Protein AF-B8BSN1-F1 (afdb_monomer)

Solvent-accessible surface area (backbone atoms only — not comparable to full-atom values): 17700 Å² total; per-residue (Å²): 115,72,66,60,55,53,53,48,54,52,47,53,50,45,51,50,43,51,48,53,35,49,51,50,50,53,52,50,52,51,50,52,55,49,48,64,75,40,42,68,58,39,64,72,64,33,74,64,47,48,52,51,51,49,53,53,50,50,53,57,47,51,54,40,49,52,38,50,52,52,44,51,51,52,53,50,51,53,50,51,52,52,50,49,44,48,64,63,48,48,50,50,51,50,53,52,52,50,53,50,40,46,73,73,64,79,49,56,83,86,49,47,66,58,52,52,52,53,52,52,52,50,52,50,50,54,51,51,51,56,49,51,54,52,53,49,52,56,50,51,56,52,51,51,53,51,51,51,52,50,50,54,50,51,60,62,58,49,67,72,63,67,62,42,46,67,44,82,51,81,94,85,78,73,53,63,30,43,40,39,46,54,49,27,40,34,44,88,91,29,73,47,78,40,67,72,46,76,43,64,86,76,61,72,47,81,47,67,58,93,71,58,45,64,73,56,51,52,54,54,57,67,49,39,79,63,71,81,59,58,62,92,67,59,92,61,54,48,73,63,55,77,90,77,79,90,81,74,79,96,69,86,78,73,65,98,72,75,76,71,82,77,93,78,86,76,90,77,86,76,81,89,79,80,90,87,80,95,70,90,79,77,77,75,51,72,48,76,48,77,69,85,81,126

pLDDT: mean 71.42, std 19.94, range [27.3, 94.62]

Nearest PDB structures (foldseek):
  9dbq-assembly1_B  TM=4.180E-01  e=1.601E-04  Homo sapiens
  3ja6-assembly1_I  TM=4.198E-01  e=1.634E+00  Escherichia coli
  3g67-assembly1_B  TM=2.959E-01  e=2.499E+00  Thermotoga maritima

Structure (mmCIF, N/CA/C/O backbone):
data_AF-B8BSN1-F1
#
_entry.id   AF-B8BSN1-F1
#
loop_
_atom_site.group_PDB
_atom_site.id
_atom_site.type_symbol
_atom_site.label_atom_id
_atom_site.label_alt_id
_atom_site.label_comp_id
_atom_site.label_asym_id
_atom_site.label_entity_id
_atom_site.label_seq_id
_atom_site.pdbx_PDB_ins_code
_atom_site.Cartn_x
_atom_site.Cartn_y
_atom_site.Cartn_z
_atom_site.occupancy
_atom_site.B_iso_or_equiv
_atom_site.auth_seq_id
_atom_site.auth_comp_id
_atom_site.auth_asym_id
_atom_site.auth_atom_id
_atom_site.pdbx_PDB_model_num
ATOM 1 N N . MET A 1 1 ? -29.635 -0.216 16.975 1.00 48.50 1 MET A N 1
ATOM 2 C CA . MET A 1 1 ? -29.171 -0.093 15.570 1.00 48.50 1 MET A CA 1
ATOM 3 C C . MET A 1 1 ? -28.221 1.085 15.317 1.00 48.50 1 MET A C 1
ATOM 5 O O . MET A 1 1 ? -27.224 0.872 14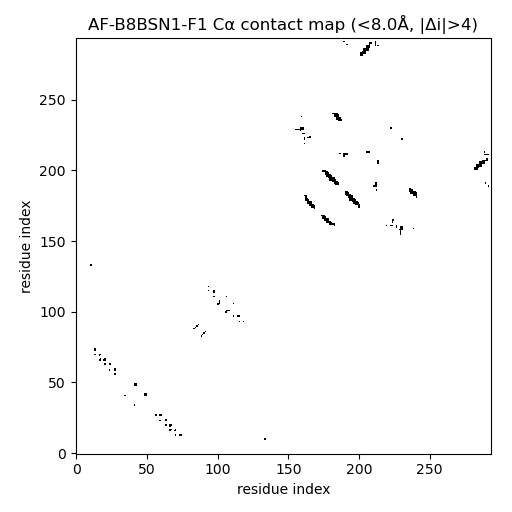.643 1.00 48.50 1 MET A O 1
ATOM 9 N N . LEU A 1 2 ? -28.450 2.293 15.859 1.00 52.81 2 LEU A N 1
ATOM 10 C CA . LEU A 1 2 ? -27.619 3.483 15.568 1.00 52.81 2 LEU A CA 1
ATOM 11 C C . LEU A 1 2 ? -26.126 3.328 15.935 1.00 52.81 2 LEU A C 1
ATOM 13 O O . LEU A 1 2 ? -25.242 3.674 15.160 1.00 52.81 2 LEU A O 1
ATOM 17 N N . LYS A 1 3 ? -25.846 2.736 17.100 1.00 56.91 3 LYS A N 1
ATOM 18 C CA . LYS A 1 3 ? -24.485 2.526 17.612 1.00 56.91 3 LYS A CA 1
ATOM 19 C C . LYS A 1 3 ? -23.642 1.585 16.748 1.00 56.91 3 LYS A C 1
ATOM 21 O O . LYS A 1 3 ? -22.467 1.852 16.541 1.00 56.91 3 LYS A O 1
ATOM 26 N N . GLY A 1 4 ? -24.254 0.530 16.205 1.00 58.78 4 GLY A N 1
ATOM 27 C CA . GLY A 1 4 ? -23.582 -0.391 15.284 1.00 58.78 4 GLY A CA 1
ATOM 28 C C . GLY A 1 4 ? -23.145 0.308 13.998 1.00 58.78 4 GLY A C 1
ATOM 29 O O . GLY A 1 4 ? -22.024 0.105 13.556 1.00 58.78 4 GLY A O 1
ATOM 30 N N . ARG A 1 5 ? -23.974 1.216 13.460 1.00 66.38 5 ARG A N 1
ATOM 31 C CA . ARG A 1 5 ? -23.619 2.030 12.284 1.00 66.38 5 ARG A CA 1
ATOM 32 C C . ARG A 1 5 ? -22.473 3.004 12.554 1.00 66.38 5 ARG A C 1
ATOM 34 O O . ARG A 1 5 ? -21.600 3.142 11.710 1.00 66.38 5 ARG A O 1
ATOM 41 N N . ILE A 1 6 ? -22.463 3.654 13.719 1.00 68.69 6 ILE A N 1
ATOM 42 C CA . ILE A 1 6 ? -21.388 4.588 14.092 1.00 68.69 6 ILE A CA 1
ATOM 43 C C . ILE A 1 6 ? -20.070 3.831 14.290 1.00 68.69 6 ILE A C 1
ATOM 45 O O . ILE A 1 6 ? -19.043 4.244 13.767 1.00 68.69 6 ILE A O 1
ATOM 49 N N . VAL A 1 7 ? -20.095 2.700 15.001 1.00 66.94 7 VAL A N 1
ATOM 50 C CA . VAL A 1 7 ? -18.892 1.882 15.218 1.00 66.94 7 VAL A CA 1
ATOM 51 C C . VAL A 1 7 ? -18.384 1.284 13.906 1.00 66.94 7 VAL A C 1
ATOM 53 O O . VAL A 1 7 ? -17.178 1.317 13.679 1.00 66.94 7 VAL A O 1
ATOM 56 N N . ALA A 1 8 ? -19.271 0.801 13.032 1.00 68.81 8 ALA A N 1
ATOM 57 C CA . ALA A 1 8 ? -18.896 0.322 11.702 1.00 68.81 8 ALA A CA 1
ATOM 58 C C . ALA A 1 8 ? -18.248 1.442 10.877 1.00 68.81 8 ALA A C 1
ATOM 60 O O . ALA A 1 8 ? -17.105 1.302 10.473 1.00 68.81 8 ALA A O 1
ATOM 61 N N . SER A 1 9 ? -18.891 2.610 10.775 1.00 75.44 9 SER A N 1
ATOM 62 C CA . SER A 1 9 ? -18.356 3.754 10.023 1.00 75.44 9 SER A CA 1
ATOM 63 C C . SER A 1 9 ? -16.997 4.244 10.539 1.00 75.44 9 SER A C 1
ATOM 65 O O . SER A 1 9 ? -16.130 4.601 9.743 1.00 75.44 9 SER A O 1
ATOM 67 N N . VAL A 1 10 ? -16.782 4.248 11.859 1.00 74.75 10 VAL A N 1
ATOM 68 C CA . VAL A 1 10 ? -15.476 4.588 12.447 1.00 74.75 10 VAL A CA 1
ATOM 69 C C . VAL A 1 10 ? -14.442 3.496 12.164 1.00 74.75 10 VAL A C 1
ATOM 71 O O . VAL A 1 10 ? -13.276 3.811 11.955 1.00 74.75 10 VAL A O 1
ATOM 74 N N . THR A 1 11 ? -14.848 2.225 12.149 1.00 73.56 11 THR A N 1
ATOM 75 C CA . THR A 1 11 ? -13.954 1.107 11.810 1.00 73.56 11 THR A CA 1
ATOM 76 C C . THR A 1 11 ? -13.527 1.195 10.349 1.00 73.56 11 THR A C 1
ATOM 78 O O . THR A 1 11 ? -12.329 1.202 10.093 1.00 73.56 11 THR A O 1
ATOM 81 N N . ASP A 1 12 ? -14.470 1.416 9.431 1.00 78.12 12 ASP A N 1
ATOM 82 C CA . ASP A 1 12 ? -14.200 1.591 8.001 1.00 78.12 12 ASP A CA 1
ATOM 83 C C . ASP A 1 12 ? -13.238 2.762 7.756 1.00 78.12 12 ASP A C 1
ATOM 85 O O . ASP A 1 12 ? -12.262 2.634 7.022 1.00 78.12 12 ASP A O 1
ATOM 89 N N . LYS A 1 13 ? -13.454 3.898 8.437 1.00 82.06 13 LYS A N 1
ATOM 90 C CA . LYS A 1 13 ? -12.562 5.066 8.355 1.00 82.06 13 LYS A CA 1
ATOM 91 C C . LYS A 1 13 ? -11.157 4.786 8.887 1.00 82.06 13 LYS A C 1
ATOM 93 O O . LYS A 1 13 ? -10.182 5.271 8.320 1.00 82.06 13 LYS A O 1
ATOM 98 N N . VAL A 1 14 ? -11.034 4.029 9.978 1.00 80.62 14 VAL A N 1
ATOM 99 C CA . VAL A 1 14 ? -9.723 3.632 10.518 1.00 80.62 14 VAL A CA 1
ATOM 100 C C . VAL A 1 14 ? -9.016 2.671 9.565 1.00 80.62 14 VAL A C 1
ATOM 102 O O . VAL A 1 14 ? -7.807 2.791 9.382 1.00 80.62 14 VAL A O 1
ATOM 105 N N . GLU A 1 15 ? -9.746 1.745 8.947 1.00 80.19 15 GLU A N 1
ATOM 106 C CA . GLU A 1 15 ? -9.201 0.819 7.954 1.00 80.19 15 GLU A CA 1
ATOM 107 C C . GLU A 1 15 ? -8.747 1.537 6.680 1.00 80.19 15 GLU A C 1
ATOM 109 O O . GLU A 1 15 ? -7.657 1.247 6.188 1.00 80.19 15 GLU A O 1
ATOM 114 N N . GLU A 1 16 ? -9.525 2.506 6.192 1.00 84.75 16 GLU A N 1
ATOM 115 C CA . GLU A 1 16 ? -9.179 3.367 5.055 1.00 84.75 16 GLU A CA 1
ATOM 116 C C . GLU A 1 16 ? -7.865 4.118 5.322 1.00 84.75 16 GLU A C 1
ATOM 118 O O . GLU A 1 16 ? -6.892 3.942 4.593 1.00 84.75 16 GLU A O 1
ATOM 123 N N . ILE A 1 17 ? -7.774 4.839 6.446 1.00 86.62 17 ILE A N 1
ATOM 124 C CA . ILE A 1 17 ? -6.557 5.581 6.822 1.00 86.62 17 ILE A CA 1
ATOM 125 C C . ILE A 1 17 ? -5.366 4.634 7.015 1.00 86.62 17 ILE A C 1
ATOM 127 O O . ILE A 1 17 ? -4.233 4.955 6.653 1.00 86.62 17 ILE A O 1
ATOM 131 N N . GLN A 1 18 ? -5.590 3.450 7.591 1.00 82.56 18 GLN A N 1
ATOM 132 C CA . GLN A 1 18 ? -4.526 2.471 7.788 1.00 82.56 18 GLN A CA 1
ATOM 133 C C . GLN A 1 18 ? -4.035 1.887 6.456 1.00 82.56 18 GLN A C 1
ATOM 135 O O . GLN A 1 18 ? -2.839 1.617 6.321 1.00 82.56 18 GLN A O 1
ATOM 140 N N . LYS A 1 19 ? -4.930 1.701 5.481 1.00 84.62 19 LYS A N 1
ATOM 141 C CA . LYS A 1 19 ? -4.577 1.279 4.126 1.00 84.62 19 LYS A CA 1
ATOM 142 C C . LYS A 1 19 ? -3.744 2.355 3.432 1.00 84.62 19 LYS A C 1
ATOM 144 O O . LYS A 1 19 ? -2.648 2.042 2.977 1.00 84.62 19 LYS A O 1
ATOM 149 N N . ASP A 1 20 ? -4.187 3.606 3.463 1.00 87.75 20 ASP A N 1
ATOM 150 C CA . ASP A 1 20 ? -3.461 4.724 2.851 1.00 87.75 20 ASP A CA 1
ATOM 151 C C . ASP A 1 20 ? -2.073 4.905 3.486 1.00 87.75 20 ASP A C 1
ATOM 153 O O . ASP A 1 20 ? -1.067 5.075 2.795 1.00 87.75 20 ASP A O 1
ATOM 157 N N . ALA A 1 21 ? -1.972 4.755 4.811 1.00 87.75 21 ALA A N 1
ATOM 158 C CA . ALA A 1 21 ? -0.694 4.788 5.518 1.00 87.75 21 ALA A CA 1
ATOM 159 C C . ALA A 1 21 ? 0.254 3.644 5.101 1.00 87.75 21 ALA A C 1
ATOM 161 O O . ALA A 1 21 ? 1.472 3.848 5.039 1.00 87.75 21 ALA A O 1
ATOM 162 N N . GLN A 1 22 ? -0.274 2.443 4.829 1.00 86.62 22 GLN A N 1
ATOM 163 C CA . GLN A 1 22 ? 0.508 1.310 4.318 1.00 86.62 22 GLN A CA 1
ATOM 164 C C . GLN A 1 22 ? 0.957 1.534 2.873 1.00 86.62 22 GLN A C 1
ATOM 166 O O . GLN A 1 22 ? 2.116 1.255 2.552 1.00 86.62 22 GLN A O 1
ATOM 171 N N . ASP A 1 23 ? 0.083 2.075 2.028 1.00 88.56 23 ASP A N 1
ATOM 172 C CA . ASP A 1 23 ? 0.391 2.367 0.631 1.00 88.56 23 ASP A CA 1
ATOM 173 C C . ASP A 1 23 ? 1.488 3.441 0.546 1.00 88.56 23 ASP A C 1
ATOM 175 O O . ASP A 1 23 ? 2.517 3.207 -0.097 1.00 88.56 23 ASP A O 1
ATOM 179 N N . LEU A 1 24 ? 1.375 4.533 1.312 1.00 90.38 24 LEU A N 1
ATOM 180 C CA . LEU A 1 24 ? 2.422 5.557 1.448 1.00 90.38 24 LEU A CA 1
ATOM 181 C C . LEU A 1 24 ? 3.744 4.983 1.965 1.00 90.38 24 LEU A C 1
ATOM 183 O O . LEU A 1 24 ? 4.811 5.314 1.447 1.00 90.38 24 LEU A O 1
ATOM 187 N N . LYS A 1 25 ? 3.698 4.074 2.948 1.00 89.25 25 LYS A N 1
ATOM 188 C CA . LYS A 1 25 ? 4.900 3.388 3.441 1.00 89.25 25 LYS A CA 1
ATOM 189 C C . LYS A 1 25 ? 5.564 2.564 2.337 1.00 89.25 25 LYS A C 1
ATOM 191 O O . LYS A 1 25 ? 6.788 2.581 2.224 1.00 89.25 25 LYS A O 1
ATOM 196 N N . SER A 1 26 ? 4.778 1.866 1.518 1.00 91.19 26 SER A N 1
ATOM 197 C CA . SER A 1 26 ? 5.301 1.072 0.405 1.00 91.19 26 SER A CA 1
ATOM 198 C C . SER A 1 26 ? 5.942 1.952 -0.674 1.00 91.19 26 SER A C 1
ATOM 200 O O . SER A 1 26 ? 7.019 1.627 -1.176 1.00 91.19 26 SER A O 1
ATOM 202 N N . ILE A 1 27 ? 5.326 3.098 -0.987 1.00 90.38 27 ILE A N 1
ATOM 203 C CA . ILE A 1 27 ? 5.853 4.082 -1.938 1.00 90.38 27 ILE A CA 1
ATOM 204 C C . ILE A 1 27 ? 7.165 4.649 -1.407 1.00 90.38 27 ILE A C 1
ATOM 206 O O . ILE A 1 27 ? 8.162 4.651 -2.126 1.00 90.38 27 ILE A O 1
ATOM 210 N N . ARG A 1 28 ? 7.189 5.058 -0.136 1.00 90.81 28 ARG A N 1
ATOM 211 C CA . ARG A 1 28 ? 8.390 5.553 0.533 1.00 90.81 28 ARG A CA 1
ATOM 212 C C . ARG A 1 28 ? 9.527 4.536 0.465 1.00 90.81 28 ARG A C 1
ATOM 214 O O . ARG A 1 28 ? 10.602 4.883 -0.001 1.00 90.81 28 ARG A O 1
ATOM 221 N N . GLN A 1 29 ? 9.285 3.278 0.835 1.00 91.19 29 GLN A N 1
ATOM 222 C CA . GLN A 1 29 ? 10.304 2.222 0.771 1.00 91.19 29 GLN A CA 1
ATOM 223 C C . GLN A 1 29 ? 10.820 1.988 -0.655 1.00 91.19 29 GLN A C 1
ATOM 225 O O . GLN A 1 29 ? 12.017 1.782 -0.855 1.00 91.19 29 GLN A O 1
ATOM 230 N N . LYS A 1 30 ? 9.939 2.041 -1.663 1.00 93.31 30 LYS A N 1
ATOM 231 C CA . LYS A 1 30 ? 10.342 1.934 -3.072 1.00 93.31 30 LYS A CA 1
ATOM 232 C C . LYS A 1 30 ? 11.238 3.099 -3.482 1.00 93.31 30 LYS A C 1
ATOM 234 O O . LYS A 1 30 ? 12.284 2.851 -4.077 1.00 93.31 30 LYS A O 1
ATOM 239 N N . VAL A 1 31 ? 10.863 4.331 -3.136 1.00 90.88 31 VAL A N 1
ATOM 240 C CA . VAL A 1 31 ? 11.658 5.539 -3.413 1.00 90.88 31 VAL A CA 1
ATOM 241 C C . VAL A 1 31 ? 13.007 5.472 -2.700 1.00 90.88 31 VAL A C 1
ATOM 243 O O . VAL A 1 31 ? 14.031 5.617 -3.354 1.00 90.88 31 VAL A O 1
ATOM 246 N N . GLU A 1 32 ? 13.030 5.128 -1.412 1.00 90.00 32 GLU A N 1
ATOM 247 C CA . GLU A 1 32 ? 14.265 4.943 -0.643 1.00 90.00 32 GLU A CA 1
ATOM 248 C C . GLU A 1 32 ? 15.169 3.887 -1.295 1.00 90.00 32 GLU A C 1
ATOM 250 O O . GLU A 1 32 ? 16.356 4.122 -1.502 1.00 90.00 32 GLU A O 1
ATOM 255 N N . SER A 1 33 ? 14.613 2.742 -1.701 1.00 92.19 33 SER A N 1
ATOM 256 C CA . SER A 1 33 ? 15.386 1.693 -2.374 1.00 92.19 33 SER A CA 1
ATOM 257 C C . SER A 1 33 ? 15.925 2.124 -3.743 1.00 92.19 33 SER A C 1
ATOM 259 O O . SER A 1 33 ? 17.012 1.702 -4.136 1.00 92.19 33 SER A O 1
ATOM 261 N N . PHE A 1 34 ? 15.176 2.953 -4.475 1.00 91.06 34 PHE A N 1
ATOM 262 C CA . PHE A 1 34 ? 15.588 3.495 -5.765 1.00 91.06 34 PHE A CA 1
ATOM 263 C C . PHE A 1 34 ? 16.704 4.526 -5.587 1.00 91.06 34 PHE A C 1
ATOM 265 O O . PHE A 1 34 ? 17.714 4.454 -6.283 1.00 91.06 34 PHE A O 1
ATOM 272 N N . ASP A 1 35 ? 16.566 5.436 -4.629 1.00 90.06 35 ASP A N 1
ATOM 273 C CA . ASP A 1 35 ? 17.552 6.481 -4.361 1.00 90.06 35 ASP A CA 1
ATOM 274 C C . ASP A 1 35 ? 18.845 5.899 -3.776 1.00 90.06 35 ASP A C 1
ATOM 276 O O . ASP A 1 35 ? 19.930 6.326 -4.161 1.00 90.06 35 ASP A O 1
ATOM 280 N N . LEU A 1 36 ? 18.762 4.855 -2.941 1.00 90.56 36 LEU A N 1
ATOM 281 C CA . LEU A 1 36 ? 19.938 4.115 -2.466 1.00 90.56 36 LEU A CA 1
ATOM 282 C C . LEU A 1 36 ? 20.695 3.439 -3.616 1.00 90.56 36 LEU A C 1
ATOM 284 O O . LEU A 1 36 ? 21.923 3.493 -3.658 1.00 90.56 36 LEU A O 1
ATOM 288 N N . LYS A 1 37 ? 19.980 2.834 -4.573 1.00 93.31 37 LYS A N 1
ATOM 289 C CA . LYS A 1 37 ? 20.596 2.225 -5.767 1.00 93.31 37 LYS A CA 1
ATOM 290 C C . LYS A 1 37 ? 21.238 3.264 -6.686 1.00 93.31 37 LYS A C 1
ATOM 292 O O . LYS A 1 37 ? 22.235 2.965 -7.331 1.00 93.31 37 LYS A O 1
ATOM 297 N N . ASN A 1 38 ? 20.680 4.471 -6.737 1.00 91.19 38 ASN A N 1
ATOM 298 C CA . ASN A 1 38 ? 21.141 5.557 -7.601 1.00 91.19 38 ASN A CA 1
ATOM 299 C C . ASN A 1 38 ? 21.932 6.638 -6.843 1.00 91.19 38 ASN A C 1
ATOM 301 O O . ASN A 1 38 ? 22.110 7.742 -7.360 1.00 91.19 38 ASN A O 1
ATOM 305 N N . ALA A 1 39 ? 22.432 6.338 -5.640 1.00 88.75 39 ALA A N 1
ATOM 306 C CA . ALA A 1 39 ? 23.077 7.320 -4.768 1.00 88.75 39 ALA A CA 1
ATOM 307 C C . ALA A 1 39 ? 24.290 7.993 -5.433 1.00 88.75 39 ALA A C 1
ATOM 309 O O . ALA A 1 39 ? 24.470 9.206 -5.329 1.00 88.75 39 ALA A O 1
ATOM 310 N N . GLU A 1 40 ? 25.080 7.228 -6.188 1.00 90.19 40 GLU A N 1
ATOM 311 C CA . GLU A 1 40 ? 26.224 7.761 -6.929 1.00 90.19 40 GLU A CA 1
ATOM 312 C C . GLU A 1 40 ? 25.790 8.731 -8.042 1.00 90.19 40 GLU A C 1
ATOM 314 O O . GLU A 1 40 ? 26.384 9.797 -8.214 1.00 90.19 40 GLU A O 1
ATOM 319 N N . LEU A 1 41 ? 24.721 8.405 -8.777 1.00 90.31 41 LEU A N 1
ATOM 320 C CA . LEU A 1 41 ? 24.173 9.281 -9.816 1.00 90.31 41 LEU A CA 1
ATOM 321 C C . LEU A 1 41 ? 23.624 10.574 -9.215 1.00 90.31 41 LEU A C 1
ATOM 323 O O . LEU A 1 41 ? 23.840 11.648 -9.776 1.00 90.31 41 LEU A O 1
ATOM 327 N N . LEU A 1 42 ? 22.965 10.489 -8.059 1.00 88.69 42 LEU A N 1
ATOM 328 C CA . LEU A 1 42 ? 22.474 11.655 -7.325 1.00 88.69 42 LEU A CA 1
ATOM 329 C C . LEU A 1 42 ? 23.627 12.547 -6.853 1.00 88.69 42 LEU A C 1
ATOM 331 O O . LEU A 1 42 ? 23.547 13.766 -6.993 1.00 88.69 42 LEU A O 1
ATOM 335 N N . GLN A 1 43 ? 24.722 11.952 -6.373 1.00 87.75 43 GLN A N 1
ATOM 336 C CA . GLN A 1 43 ? 25.916 12.691 -5.965 1.00 87.75 43 GLN A CA 1
ATOM 337 C C . GLN A 1 43 ? 26.587 13.396 -7.154 1.00 87.75 43 GLN A C 1
ATOM 339 O O . GLN A 1 43 ? 26.984 14.556 -7.043 1.00 87.75 43 GLN A O 1
ATOM 344 N N . ARG A 1 44 ? 26.665 12.726 -8.310 1.00 91.06 44 ARG A N 1
ATOM 345 C CA . ARG A 1 44 ? 27.236 13.280 -9.550 1.00 91.06 44 ARG A CA 1
ATOM 346 C C . ARG A 1 44 ? 26.355 14.353 -10.197 1.00 91.06 44 ARG A C 1
ATOM 348 O O . ARG A 1 44 ? 26.881 15.288 -10.789 1.00 91.06 44 ARG A O 1
ATOM 355 N N . SER A 1 45 ? 25.033 14.249 -10.058 1.00 88.19 45 SER A N 1
ATOM 356 C CA . SER A 1 45 ? 24.057 15.208 -10.610 1.00 88.19 45 SER A CA 1
ATOM 357 C C . SER A 1 45 ? 24.039 16.557 -9.871 1.00 88.19 45 SER A C 1
ATOM 359 O O . SER A 1 45 ? 23.363 17.495 -10.295 1.00 88.19 45 SER A O 1
ATOM 361 N N . GLY A 1 46 ? 24.798 16.676 -8.778 1.00 90.38 46 GLY A N 1
ATOM 362 C CA . GLY A 1 46 ? 25.033 17.925 -8.063 1.00 90.38 46 GLY A CA 1
ATOM 363 C C . GLY A 1 46 ? 23.976 18.269 -7.011 1.00 90.38 46 GLY A C 1
ATOM 364 O O . GLY A 1 46 ? 23.010 17.545 -6.768 1.00 90.38 46 GLY A O 1
ATOM 365 N N . ALA A 1 47 ? 24.161 19.428 -6.372 1.00 86.81 47 ALA A N 1
ATOM 366 C CA . ALA A 1 47 ? 23.384 19.847 -5.201 1.00 86.81 47 ALA A CA 1
ATOM 367 C C . ALA A 1 47 ? 21.882 20.084 -5.469 1.00 86.81 47 ALA A C 1
ATOM 369 O O . ALA A 1 47 ? 21.086 20.131 -4.533 1.00 86.81 47 ALA A O 1
ATOM 370 N N . GLY A 1 48 ? 21.475 20.262 -6.730 1.00 88.81 48 GLY A N 1
ATOM 371 C CA . GLY A 1 48 ? 20.062 20.400 -7.099 1.00 88.81 48 GLY A CA 1
ATOM 372 C C . GLY A 1 48 ? 19.292 19.084 -6.968 1.00 88.81 48 GLY A C 1
ATOM 373 O O . GLY A 1 48 ? 18.198 19.064 -6.406 1.00 88.81 48 GLY A O 1
ATOM 374 N N . ALA A 1 49 ? 19.889 17.975 -7.418 1.00 88.81 49 ALA A N 1
ATOM 375 C CA . ALA A 1 49 ? 19.281 16.647 -7.357 1.00 88.81 49 ALA A CA 1
ATOM 376 C C . ALA A 1 49 ? 19.158 16.137 -5.911 1.00 88.81 49 ALA A C 1
ATOM 378 O O . ALA A 1 49 ? 18.140 15.551 -5.536 1.00 88.81 49 ALA A O 1
ATOM 379 N N . THR A 1 50 ? 20.156 16.420 -5.070 1.00 88.00 50 THR A N 1
ATOM 380 C CA . THR A 1 50 ? 20.119 16.064 -3.643 1.00 88.00 50 THR A CA 1
ATOM 381 C C . THR A 1 50 ? 19.075 16.875 -2.872 1.00 88.00 50 THR A C 1
ATOM 383 O O . THR A 1 50 ? 18.329 16.314 -2.078 1.00 88.00 50 THR A O 1
ATOM 386 N N . LYS A 1 51 ? 18.926 18.177 -3.154 1.00 91.81 51 LYS A N 1
ATOM 387 C CA . LYS A 1 51 ? 17.848 18.992 -2.562 1.00 91.81 51 LYS A CA 1
ATOM 388 C C . LYS A 1 51 ? 16.457 18.545 -3.011 1.00 91.81 51 LYS A C 1
ATOM 390 O O . LYS A 1 51 ? 15.525 18.556 -2.211 1.00 91.81 51 LYS A O 1
ATOM 395 N N . TYR A 1 52 ? 16.305 18.157 -4.278 1.00 91.44 52 TYR A N 1
ATOM 396 C CA . TYR A 1 52 ? 15.035 17.649 -4.797 1.00 91.44 52 TYR A CA 1
ATOM 397 C C . TYR A 1 52 ? 14.626 16.336 -4.115 1.00 91.44 52 TYR A C 1
ATOM 399 O O . TYR A 1 52 ? 13.495 16.213 -3.646 1.00 91.44 52 TYR A O 1
ATOM 407 N N . THR A 1 53 ? 15.552 15.379 -4.011 1.00 90.75 53 THR A N 1
ATOM 408 C CA . THR A 1 53 ? 15.308 14.101 -3.320 1.00 90.75 53 THR A CA 1
ATOM 409 C C . THR A 1 53 ? 15.020 14.312 -1.838 1.00 90.75 53 THR A C 1
ATOM 411 O O . THR A 1 53 ? 14.036 13.773 -1.340 1.00 90.75 53 THR A O 1
ATOM 414 N N . GLN A 1 54 ? 15.775 15.183 -1.161 1.00 91.19 54 GLN A N 1
ATOM 415 C CA . GLN A 1 54 ? 15.508 15.554 0.228 1.00 91.19 54 GLN A CA 1
ATOM 416 C C . GLN A 1 54 ? 14.087 16.108 0.411 1.00 91.19 54 GLN A C 1
ATOM 418 O O . GLN A 1 54 ? 13.342 15.606 1.249 1.00 91.19 54 GLN A O 1
ATOM 423 N N . ARG A 1 55 ? 13.674 17.091 -0.401 1.00 93.62 55 ARG A N 1
ATOM 424 C CA . ARG A 1 55 ? 12.327 17.676 -0.310 1.00 93.62 55 ARG A CA 1
ATOM 425 C C . ARG A 1 55 ? 11.236 16.627 -0.531 1.00 93.62 55 ARG A C 1
ATOM 427 O O . ARG A 1 55 ? 10.240 16.615 0.185 1.00 93.62 55 ARG A O 1
ATOM 434 N N . ARG A 1 56 ? 11.435 15.729 -1.498 1.00 92.88 56 ARG A N 1
ATOM 435 C CA . ARG A 1 56 ? 10.505 14.627 -1.771 1.00 92.88 56 ARG A CA 1
ATOM 436 C C . ARG A 1 56 ? 10.396 13.661 -0.586 1.00 92.88 56 ARG A C 1
ATOM 438 O O . ARG A 1 56 ? 9.304 13.190 -0.281 1.00 92.88 56 ARG A O 1
ATOM 445 N N . TRP A 1 57 ? 11.508 13.356 0.081 1.00 91.94 57 TRP A N 1
ATOM 446 C CA . TRP A 1 57 ? 11.517 12.500 1.271 1.00 91.94 57 TRP A CA 1
ATOM 447 C C . TRP A 1 57 ? 10.838 13.170 2.464 1.00 91.94 57 TRP A C 1
ATOM 449 O O . TRP A 1 57 ? 10.107 12.506 3.200 1.00 91.94 57 TRP A O 1
ATOM 459 N N . GLU A 1 58 ? 11.063 14.470 2.649 1.00 94.50 58 GLU A N 1
ATOM 460 C CA . GLU A 1 58 ? 10.403 15.269 3.682 1.00 94.50 58 GLU A CA 1
ATOM 461 C C . GLU A 1 58 ? 8.885 15.266 3.484 1.00 94.50 58 GLU A C 1
ATOM 463 O O . GLU A 1 58 ? 8.156 14.932 4.415 1.00 94.50 58 GLU A O 1
ATOM 468 N N . GLU A 1 59 ? 8.409 15.533 2.266 1.00 94.12 59 GLU A N 1
ATOM 469 C CA . GLU A 1 59 ? 6.982 15.525 1.922 1.00 94.12 59 GLU A CA 1
ATOM 470 C C . GLU A 1 59 ? 6.328 14.163 2.205 1.00 94.12 59 GLU A C 1
ATOM 472 O O . GLU A 1 59 ? 5.365 14.089 2.971 1.00 94.12 59 GLU A O 1
ATOM 477 N N . LEU A 1 60 ? 6.918 13.071 1.701 1.00 92.19 60 LEU A N 1
ATOM 478 C CA . LEU A 1 60 ? 6.429 11.708 1.955 1.00 92.19 60 LEU A CA 1
ATOM 479 C C . LEU A 1 60 ? 6.445 11.342 3.446 1.00 92.19 60 LEU A C 1
ATOM 481 O O . LEU A 1 60 ? 5.588 10.598 3.927 1.00 92.19 60 LEU A O 1
ATOM 485 N N . THR A 1 61 ? 7.432 11.835 4.194 1.00 92.12 61 THR A N 1
ATOM 486 C CA . THR A 1 61 ? 7.545 11.562 5.630 1.00 92.12 61 THR A CA 1
ATOM 487 C C . THR A 1 61 ? 6.489 12.319 6.424 1.00 92.12 61 THR A C 1
ATOM 489 O O . THR A 1 61 ? 5.880 11.724 7.312 1.00 92.12 61 THR A O 1
ATOM 492 N N . ILE A 1 62 ? 6.245 13.591 6.099 1.00 94.62 62 ILE A N 1
ATOM 493 C CA . ILE A 1 62 ? 5.211 14.413 6.737 1.00 94.62 62 ILE A CA 1
ATOM 494 C C . ILE A 1 62 ? 3.833 13.800 6.491 1.00 94.62 62 ILE A C 1
ATOM 496 O O . ILE A 1 62 ? 3.065 13.627 7.437 1.00 94.62 62 ILE A O 1
ATOM 500 N N . GLU A 1 63 ? 3.538 13.411 5.250 1.00 92.50 63 GLU A N 1
ATOM 501 C CA . GLU A 1 63 ? 2.260 12.796 4.894 1.00 92.50 63 GLU A CA 1
ATOM 502 C C . GLU A 1 63 ? 2.045 11.471 5.641 1.00 92.50 63 GLU A C 1
ATOM 504 O O . GLU A 1 63 ? 1.005 11.254 6.268 1.00 92.50 63 GLU A O 1
ATOM 509 N N . HIS A 1 64 ? 3.069 10.613 5.677 1.00 90.00 64 HIS A N 1
ATOM 510 C CA . HIS A 1 64 ? 3.006 9.361 6.425 1.00 90.00 64 HIS A CA 1
ATOM 511 C C . HIS A 1 64 ? 2.807 9.592 7.931 1.00 90.00 64 HIS A C 1
ATOM 513 O O . HIS A 1 64 ? 1.976 8.930 8.555 1.00 90.00 64 HIS A O 1
ATOM 519 N N . GLN A 1 65 ? 3.537 10.537 8.530 1.00 91.62 65 GLN A N 1
ATOM 520 C CA . GLN A 1 65 ? 3.400 10.870 9.950 1.00 91.62 65 GLN A CA 1
ATOM 521 C C . GLN A 1 65 ? 2.011 11.422 10.276 1.00 91.62 65 GLN A C 1
ATOM 523 O O . GLN A 1 65 ? 1.434 11.028 11.290 1.00 91.62 65 GLN A O 1
ATOM 528 N N . ALA A 1 66 ? 1.453 12.279 9.418 1.00 91.69 66 ALA A N 1
ATOM 529 C CA . ALA A 1 66 ? 0.109 12.819 9.586 1.00 91.69 66 ALA A CA 1
ATOM 530 C C . ALA A 1 66 ? -0.949 11.703 9.580 1.00 91.69 66 ALA A C 1
ATOM 532 O O . ALA A 1 66 ? -1.788 11.650 10.481 1.00 91.69 66 ALA A O 1
ATOM 533 N N . MET A 1 67 ? -0.862 10.762 8.633 1.00 89.31 67 MET A N 1
ATOM 534 C CA . MET A 1 67 ? -1.777 9.616 8.558 1.00 89.31 67 MET A CA 1
ATOM 535 C C . MET A 1 67 ? -1.647 8.682 9.769 1.00 89.31 67 MET A C 1
ATOM 537 O O . MET A 1 67 ? -2.650 8.252 10.344 1.00 89.31 67 MET A O 1
ATOM 541 N N . VAL A 1 68 ? -0.418 8.397 10.213 1.00 88.06 68 VAL A N 1
ATOM 542 C CA . VAL A 1 68 ? -0.173 7.566 11.404 1.00 88.06 68 VAL A CA 1
ATOM 543 C C . VAL A 1 68 ? -0.712 8.240 12.666 1.00 88.06 68 VAL A C 1
ATOM 545 O O . VAL A 1 68 ? -1.386 7.582 13.462 1.00 88.06 68 VAL A O 1
ATOM 548 N N . ALA A 1 69 ? -0.477 9.543 12.831 1.00 91.38 69 ALA A N 1
ATOM 549 C CA . ALA A 1 69 ? -0.993 10.313 13.957 1.00 91.38 69 ALA A CA 1
ATOM 550 C C . ALA A 1 69 ? -2.530 10.343 13.962 1.00 91.38 69 ALA A C 1
ATOM 552 O O . ALA A 1 69 ? -3.140 10.102 15.003 1.00 91.38 69 ALA A O 1
ATOM 553 N N . ALA A 1 70 ? -3.167 10.559 12.807 1.00 89.62 70 ALA A N 1
ATOM 554 C CA . ALA A 1 70 ? -4.623 10.531 12.678 1.00 89.62 70 ALA A CA 1
ATOM 555 C C . ALA A 1 70 ? -5.209 9.154 13.041 1.00 89.62 70 ALA A C 1
ATOM 557 O O . ALA A 1 70 ? -6.156 9.069 13.826 1.00 89.62 70 ALA A O 1
ATOM 558 N N . SER A 1 71 ? -4.611 8.066 12.540 1.00 85.62 71 SER A N 1
ATOM 559 C CA . SER A 1 71 ? -5.010 6.697 12.896 1.00 85.62 71 SER A CA 1
ATOM 560 C C . SER A 1 71 ? -4.853 6.429 14.399 1.00 85.62 71 SER A C 1
ATOM 562 O O . SER A 1 71 ? -5.743 5.845 15.019 1.00 85.62 71 SER A O 1
ATOM 564 N N . ASP A 1 72 ? -3.736 6.835 15.009 1.00 88.38 72 ASP A N 1
ATOM 565 C CA . ASP A 1 72 ? -3.499 6.642 16.446 1.00 88.38 72 ASP A CA 1
ATOM 566 C C . ASP A 1 72 ? -4.500 7.443 17.299 1.00 88.38 72 ASP A C 1
ATOM 568 O O . ASP A 1 72 ? -5.086 6.907 18.241 1.00 88.38 72 ASP A O 1
ATOM 572 N N . LEU A 1 73 ? -4.804 8.689 16.919 1.00 90.00 73 LEU A N 1
ATOM 573 C CA . LEU A 1 73 ? -5.835 9.500 17.575 1.00 90.00 73 LEU A CA 1
ATOM 574 C C . LEU A 1 73 ? -7.226 8.853 17.484 1.00 90.00 73 LEU A C 1
ATOM 576 O O . LEU A 1 73 ? -7.947 8.793 18.485 1.00 90.00 73 LEU A O 1
ATOM 580 N N . LEU A 1 74 ? -7.603 8.309 16.325 1.00 85.81 74 LEU A N 1
ATOM 581 C CA . LEU A 1 74 ? -8.872 7.590 16.160 1.00 85.81 74 LEU A CA 1
ATOM 582 C C . LEU A 1 74 ? -8.924 6.301 16.993 1.00 85.81 74 LEU A C 1
ATOM 584 O O . LEU A 1 74 ? -9.939 6.001 17.623 1.00 85.81 74 LEU A O 1
ATOM 588 N N . LYS A 1 75 ? -7.820 5.552 17.069 1.00 83.56 75 LYS A N 1
ATOM 589 C CA . LYS A 1 75 ? -7.730 4.350 17.913 1.00 83.56 75 LYS A CA 1
ATOM 590 C C . LYS A 1 75 ? -7.843 4.695 19.397 1.00 83.56 75 LYS A C 1
ATOM 592 O O . LYS A 1 75 ? -8.586 4.030 20.122 1.00 83.56 75 LYS A O 1
ATOM 597 N N . ARG A 1 76 ? -7.175 5.761 19.846 1.00 87.81 76 ARG A N 1
ATOM 598 C CA . ARG A 1 76 ? -7.244 6.244 21.234 1.00 87.81 76 ARG A CA 1
ATOM 599 C C . ARG A 1 76 ? -8.630 6.746 21.603 1.00 87.81 76 ARG A C 1
ATOM 601 O O . ARG A 1 76 ? -9.137 6.374 22.656 1.00 87.81 76 ARG A O 1
ATOM 608 N N . THR A 1 77 ? -9.268 7.537 20.744 1.00 86.25 77 THR A N 1
ATOM 609 C CA . THR A 1 77 ? -10.638 8.022 20.984 1.00 86.25 77 THR A CA 1
ATOM 610 C C . THR A 1 77 ? -11.633 6.866 21.037 1.00 86.25 77 THR A C 1
ATOM 612 O O . THR A 1 77 ? -12.423 6.795 21.977 1.00 86.25 77 THR A O 1
ATOM 615 N N . ARG A 1 78 ? -11.546 5.889 20.122 1.00 82.38 78 ARG A N 1
ATOM 616 C CA . ARG A 1 78 ? -12.330 4.643 20.197 1.00 82.38 78 ARG A CA 1
ATOM 617 C C . ARG A 1 78 ? -12.103 3.907 21.521 1.00 82.38 78 ARG A C 1
ATOM 619 O O . ARG A 1 78 ? -13.073 3.500 22.158 1.00 82.38 78 ARG A O 1
ATOM 626 N N . GLY A 1 79 ? -10.847 3.750 21.942 1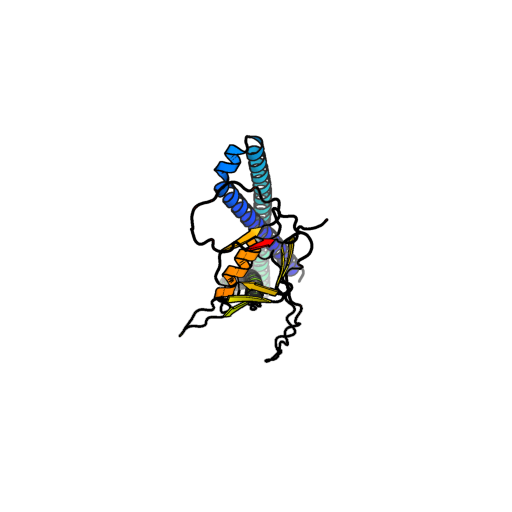.00 83.00 79 GLY A N 1
ATOM 627 C CA . GLY A 1 79 ? -10.495 3.124 23.219 1.00 83.00 79 GLY A CA 1
ATOM 628 C C . GLY A 1 79 ? -11.085 3.865 24.420 1.00 83.00 79 GLY A C 1
ATOM 629 O O . GLY A 1 79 ? -11.676 3.241 25.299 1.00 83.00 79 GLY A O 1
ATOM 630 N N . PHE A 1 80 ? -11.014 5.197 24.414 1.00 86.25 80 PHE A N 1
ATOM 631 C CA . PHE A 1 80 ? -11.610 6.050 25.439 1.00 86.25 80 PHE A CA 1
ATOM 632 C C . PHE A 1 80 ? -13.135 5.893 25.508 1.00 86.25 80 PHE A C 1
ATOM 634 O O . PHE A 1 80 ? -13.676 5.705 26.595 1.00 86.25 80 PHE A O 1
ATOM 641 N N . PHE A 1 81 ? -13.836 5.885 24.369 1.00 83.19 81 PHE A N 1
ATOM 642 C CA . PHE A 1 81 ? -15.286 5.661 24.344 1.00 83.19 81 PHE A CA 1
ATOM 643 C C . PHE A 1 81 ? -15.676 4.269 24.846 1.00 83.19 81 PHE A C 1
ATOM 645 O O . PHE A 1 81 ? -16.649 4.145 25.589 1.00 83.19 81 PHE A O 1
ATOM 652 N N . MET A 1 82 ? -14.921 3.224 24.488 1.00 79.75 82 MET A N 1
ATOM 653 C CA . MET A 1 82 ? -15.160 1.882 25.033 1.00 79.75 82 MET A CA 1
ATOM 654 C C . MET A 1 82 ? -14.937 1.834 26.544 1.00 79.75 82 MET A C 1
ATOM 656 O O . MET A 1 82 ? -15.744 1.249 27.265 1.00 79.75 82 MET A O 1
ATOM 660 N N . TRP A 1 83 ? -13.869 2.469 27.029 1.00 83.69 83 TRP A N 1
ATOM 661 C CA . TRP A 1 83 ? -13.574 2.559 28.455 1.00 83.69 83 TRP A CA 1
ATOM 662 C C . TRP A 1 83 ? -14.674 3.312 29.215 1.00 83.69 83 TRP A C 1
ATOM 664 O O . TRP A 1 83 ? -15.137 2.837 30.253 1.00 83.69 83 TRP A O 1
ATOM 674 N N . LEU A 1 84 ? -15.146 4.438 28.674 1.00 85.56 84 LEU A N 1
ATOM 675 C CA . LEU A 1 84 ? -16.210 5.243 29.272 1.00 85.56 84 LEU A CA 1
ATOM 676 C C . LEU A 1 84 ? -17.527 4.463 29.306 1.00 85.56 84 LEU A C 1
ATOM 678 O O . LEU A 1 84 ? -18.201 4.414 30.332 1.00 85.56 84 LEU A O 1
ATOM 682 N N . GLN A 1 85 ? -17.862 3.780 28.212 1.00 82.75 85 GLN A N 1
ATOM 683 C CA . GLN A 1 85 ? -19.034 2.917 28.147 1.00 82.75 85 GLN A CA 1
ATOM 684 C C . GLN A 1 85 ? -18.971 1.777 29.175 1.00 82.75 85 GLN A C 1
ATOM 686 O O . GLN A 1 85 ? -19.981 1.488 29.815 1.00 82.75 85 GLN A O 1
ATOM 691 N N . ARG A 1 86 ? -17.814 1.126 29.342 1.00 80.81 86 ARG A N 1
ATOM 692 C CA . ARG A 1 86 ? -17.652 0.045 30.323 1.00 80.81 86 ARG A CA 1
ATOM 693 C C . ARG A 1 86 ? -17.872 0.551 31.743 1.00 80.81 86 ARG A C 1
ATOM 695 O O . ARG A 1 86 ? -18.733 0.023 32.434 1.00 80.81 86 ARG A O 1
ATOM 702 N N . ASN A 1 87 ? -17.135 1.582 32.147 1.00 81.94 87 ASN A N 1
ATOM 703 C CA . ASN A 1 87 ? -17.118 2.018 33.542 1.00 81.94 87 ASN A CA 1
ATOM 704 C C . ASN A 1 87 ? -18.368 2.796 33.956 1.00 81.94 87 ASN A C 1
ATOM 706 O O . ASN A 1 87 ? -18.841 2.616 35.068 1.00 81.94 87 ASN A O 1
ATOM 710 N N . PHE A 1 88 ? -18.914 3.651 33.089 1.00 82.81 88 PHE A N 1
ATOM 711 C CA . PHE A 1 88 ? -20.010 4.540 33.489 1.00 82.81 88 PHE A CA 1
ATOM 712 C C . PHE A 1 88 ? -21.386 4.057 33.053 1.00 82.81 88 PHE A C 1
ATOM 714 O O . PHE A 1 88 ? -22.367 4.356 33.723 1.00 82.81 88 PHE A O 1
ATOM 721 N N . VAL A 1 89 ? -21.486 3.336 31.934 1.00 81.62 89 VAL A N 1
ATOM 722 C CA . VAL A 1 89 ? -22.789 2.886 31.429 1.00 81.62 89 VAL A CA 1
ATOM 723 C C . VAL A 1 89 ? -23.081 1.477 31.915 1.00 81.62 89 VAL A C 1
ATOM 725 O O . VAL A 1 89 ? -24.109 1.263 32.543 1.00 81.62 89 VAL A O 1
ATOM 728 N N . PHE A 1 90 ? -22.193 0.513 31.661 1.00 81.19 90 PHE A N 1
ATOM 729 C CA . PHE A 1 90 ? -22.488 -0.878 32.006 1.00 81.19 90 PHE A CA 1
ATOM 730 C C . PHE A 1 90 ? -22.473 -1.138 33.509 1.00 81.19 90 PHE A C 1
ATOM 732 O O . PHE A 1 90 ? -23.458 -1.674 33.996 1.00 81.19 90 PHE A O 1
ATOM 739 N N . VAL A 1 91 ? -21.436 -0.721 34.243 1.00 81.31 91 VAL A N 1
ATOM 740 C CA . VAL A 1 91 ? -21.373 -0.950 35.703 1.00 81.31 91 VAL A CA 1
ATOM 741 C C . VAL A 1 91 ? -22.596 -0.354 36.407 1.00 81.31 91 VAL A C 1
ATOM 743 O O . VAL A 1 91 ? -23.307 -1.058 37.113 1.00 81.31 91 VAL A O 1
ATOM 746 N N . VAL A 1 92 ? -22.929 0.907 36.115 1.00 85.56 92 VAL A N 1
ATOM 747 C CA . VAL A 1 92 ? -24.085 1.579 36.731 1.00 85.56 92 VAL A CA 1
ATOM 748 C C . VAL A 1 92 ? -25.412 0.922 36.333 1.00 85.56 92 VAL A C 1
ATOM 750 O O . VAL A 1 92 ? -26.294 0.759 37.172 1.00 85.56 92 VAL A O 1
ATOM 753 N N . LEU A 1 93 ? -25.581 0.515 35.068 1.00 85.38 93 LEU A N 1
ATOM 754 C CA . LEU A 1 93 ? -26.794 -0.191 34.639 1.00 85.38 93 LEU A CA 1
ATOM 755 C C . LEU A 1 93 ? -26.931 -1.566 35.297 1.00 85.38 93 LEU A C 1
ATOM 757 O O . LEU A 1 93 ? -28.054 -1.966 35.598 1.00 85.38 93 LEU A O 1
ATOM 761 N N . ILE A 1 94 ? -25.820 -2.273 35.516 1.00 85.19 94 ILE A N 1
ATOM 762 C CA . ILE A 1 94 ? -25.796 -3.554 36.227 1.00 85.19 94 ILE A CA 1
ATOM 763 C C . ILE A 1 94 ? -26.253 -3.340 37.670 1.00 85.19 94 ILE A C 1
ATOM 765 O O . ILE A 1 94 ? -27.169 -4.028 38.117 1.00 85.19 94 ILE A O 1
ATOM 769 N N . ASP A 1 95 ? -25.712 -2.331 38.354 1.00 85.31 95 ASP A N 1
ATOM 770 C CA . ASP A 1 95 ? -26.098 -1.999 39.727 1.00 85.31 95 ASP A CA 1
ATOM 771 C C . ASP A 1 95 ? -27.581 -1.608 39.830 1.00 85.31 95 ASP A C 1
ATOM 773 O O . ASP A 1 95 ? -28.297 -2.094 40.706 1.00 85.31 95 ASP A O 1
ATOM 777 N N . CYS A 1 96 ? -28.093 -0.792 38.901 1.00 87.81 96 CYS A N 1
ATOM 778 C CA . CYS A 1 96 ? -29.516 -0.446 38.858 1.00 87.81 96 CYS A CA 1
ATOM 779 C C . CYS A 1 96 ? -30.415 -1.656 38.555 1.00 87.81 96 CYS A C 1
ATOM 781 O O . CYS A 1 96 ? -31.496 -1.777 39.137 1.00 87.81 96 CYS A O 1
ATOM 783 N N . ALA A 1 97 ? -29.998 -2.548 37.652 1.00 85.62 97 ALA A N 1
ATOM 784 C CA . ALA A 1 97 ? -30.748 -3.757 37.323 1.00 85.62 97 ALA A CA 1
ATOM 785 C C . ALA A 1 97 ? -30.804 -4.721 38.517 1.00 85.62 97 ALA A C 1
ATOM 787 O O . ALA A 1 97 ? -31.879 -5.222 38.847 1.00 85.62 97 ALA A O 1
ATOM 788 N N . LEU A 1 98 ? -29.677 -4.919 39.206 1.00 86.62 98 LEU A N 1
ATOM 789 C CA . LEU A 1 98 ? -29.594 -5.720 40.427 1.00 86.62 98 LEU A CA 1
ATOM 790 C C . LEU A 1 98 ? -30.443 -5.120 41.550 1.00 86.62 98 LEU A C 1
ATOM 792 O O . LEU A 1 98 ? -31.203 -5.844 42.189 1.00 86.62 98 LEU A O 1
ATOM 796 N N . ALA A 1 99 ? -30.387 -3.799 41.749 1.00 88.00 99 ALA A N 1
ATOM 797 C CA . ALA A 1 99 ? -31.213 -3.113 42.739 1.00 88.00 99 ALA A CA 1
ATOM 798 C C . ALA A 1 99 ? -32.714 -3.305 42.468 1.00 88.00 99 ALA A C 1
ATOM 800 O O . ALA A 1 99 ? -33.483 -3.537 43.401 1.00 88.00 99 ALA A O 1
ATOM 801 N N . LYS A 1 100 ? -33.135 -3.267 41.196 1.00 88.69 100 LYS A N 1
ATOM 802 C CA . LYS A 1 100 ? -34.529 -3.527 40.813 1.00 88.69 100 LYS A CA 1
ATOM 803 C C . LYS A 1 100 ? -34.942 -4.978 41.086 1.00 88.69 100 LYS A C 1
ATOM 805 O O . LYS A 1 100 ? -36.005 -5.202 41.657 1.00 88.69 100 LYS A O 1
ATOM 810 N N . LEU A 1 101 ? -34.103 -5.947 40.719 1.00 86.44 101 LEU A N 1
ATOM 811 C CA . LEU A 1 101 ? -34.373 -7.373 40.946 1.00 86.44 101 LEU A CA 1
ATOM 812 C C . LEU A 1 101 ? -34.454 -7.716 42.442 1.00 86.44 101 LEU A C 1
ATOM 814 O O . LEU A 1 101 ? -35.283 -8.535 42.850 1.00 86.44 101 LEU A O 1
ATOM 818 N N . LEU A 1 102 ? -33.638 -7.045 43.258 1.00 87.94 102 LEU A N 1
ATOM 819 C CA . LEU A 1 102 ? -33.652 -7.165 44.713 1.00 87.94 102 LEU A CA 1
ATOM 820 C C . LEU A 1 102 ? -34.906 -6.519 45.327 1.00 87.94 102 LEU A C 1
ATOM 822 O O . LEU A 1 102 ? -35.489 -7.080 46.250 1.00 87.94 102 LEU A O 1
ATOM 826 N N . ALA A 1 103 ? -35.370 -5.388 44.783 1.00 89.75 103 ALA A N 1
ATOM 827 C CA . ALA A 1 103 ? -36.603 -4.725 45.219 1.00 89.75 103 ALA A CA 1
ATOM 828 C C . ALA A 1 103 ? -37.877 -5.531 44.897 1.00 89.75 103 ALA A C 1
ATOM 830 O O . ALA A 1 103 ? -38.821 -5.517 45.683 1.00 89.75 103 ALA A O 1
ATOM 831 N N . GLU A 1 104 ? -37.904 -6.257 43.776 1.00 90.75 104 GLU A N 1
ATOM 832 C CA . GLU A 1 104 ? -38.999 -7.176 43.419 1.00 90.75 104 GLU A CA 1
ATOM 833 C C . GLU A 1 104 ? -38.966 -8.494 44.223 1.00 90.75 104 GLU A C 1
ATOM 835 O O . GLU A 1 104 ? -39.897 -9.291 44.133 1.00 90.75 104 GLU A O 1
ATOM 840 N N . GLY A 1 105 ? -37.916 -8.738 45.021 1.00 84.81 105 GLY A N 1
ATOM 841 C CA . GLY A 1 105 ? -37.759 -9.960 45.819 1.00 84.81 105 GLY A CA 1
ATOM 842 C C . GLY A 1 105 ? -37.455 -11.211 44.990 1.00 84.81 105 GLY A C 1
ATOM 843 O O . GLY A 1 105 ? -37.540 -12.326 45.497 1.00 84.81 105 GLY A O 1
ATOM 844 N N . SER A 1 106 ? -37.106 -11.030 43.715 1.00 84.38 106 SER A N 1
ATOM 845 C CA . SER A 1 106 ? -36.804 -12.118 42.779 1.00 84.38 106 SER A CA 1
ATOM 846 C C . SER A 1 106 ? -35.440 -12.775 43.020 1.00 84.38 106 SER A C 1
ATOM 848 O O . SER A 1 106 ? -35.212 -13.880 42.537 1.00 84.38 106 SER A O 1
ATOM 850 N N . ILE A 1 107 ? -34.549 -12.109 43.765 1.00 86.94 107 ILE A N 1
ATOM 851 C CA . ILE A 1 107 ? -33.179 -12.556 44.046 1.00 86.94 107 ILE A CA 1
ATOM 852 C C . ILE A 1 107 ? -32.863 -12.336 45.528 1.00 86.94 107 ILE A C 1
ATOM 854 O O . ILE A 1 107 ? -33.196 -11.294 46.099 1.00 86.94 107 ILE A O 1
ATOM 858 N N . VAL A 1 108 ? -32.188 -13.304 46.151 1.00 86.25 108 VAL A N 1
ATOM 859 C CA . VAL A 1 108 ? -31.712 -13.205 47.541 1.00 86.25 108 VAL A CA 1
ATOM 860 C C . VAL A 1 108 ? -30.336 -12.527 47.581 1.00 86.25 108 VAL A C 1
ATO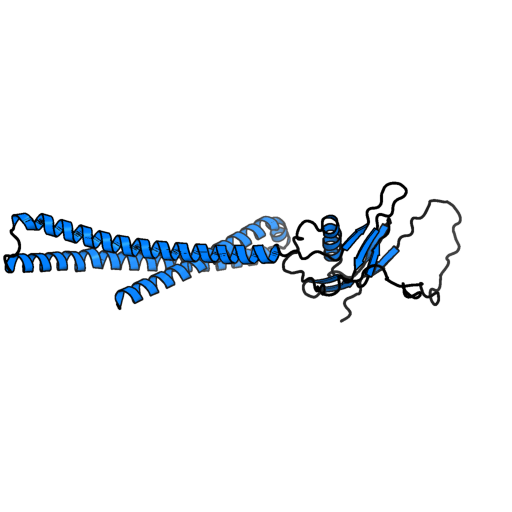M 862 O O . VAL A 1 108 ? -29.527 -12.689 46.673 1.00 86.25 108 VAL A O 1
ATOM 865 N N . ILE A 1 109 ? -30.009 -11.815 48.667 1.00 82.19 109 ILE A N 1
ATOM 866 C CA . ILE A 1 109 ? -28.701 -11.143 48.857 1.00 82.19 109 ILE A CA 1
ATOM 867 C C . ILE A 1 109 ? -27.511 -12.099 48.627 1.00 82.19 109 ILE A C 1
ATOM 869 O O . ILE A 1 109 ? -26.474 -11.684 48.116 1.00 82.19 109 ILE A O 1
ATOM 873 N N . ALA A 1 110 ? -27.668 -13.388 48.951 1.00 83.69 110 ALA A N 1
ATOM 874 C CA . ALA A 1 110 ? -26.645 -14.414 48.740 1.00 83.69 110 ALA A CA 1
ATOM 875 C C . ALA A 1 110 ? -26.341 -14.695 47.254 1.00 83.69 110 ALA A C 1
ATOM 877 O O . ALA A 1 110 ? -25.235 -15.112 46.920 1.00 83.69 110 ALA A O 1
ATOM 878 N N . GLU A 1 111 ? -27.298 -14.453 46.359 1.00 86.00 111 GLU A N 1
ATOM 879 C CA . GLU A 1 111 ? -27.179 -14.723 44.922 1.00 86.00 111 GLU A CA 1
ATOM 880 C C . GLU A 1 111 ? -26.676 -13.506 44.136 1.00 86.00 111 GLU A C 1
ATOM 882 O O . GLU A 1 111 ? -26.269 -13.646 42.982 1.00 86.00 111 GLU A O 1
ATOM 887 N N . LEU A 1 112 ? -26.638 -12.322 44.763 1.00 85.56 112 LEU A N 1
ATOM 888 C CA . LEU A 1 112 ? -26.212 -11.063 44.144 1.00 85.56 112 LEU A CA 1
ATOM 889 C C . LEU A 1 112 ? -24.860 -11.212 43.434 1.00 85.56 112 LEU A C 1
ATOM 891 O O . LEU A 1 112 ? -24.730 -10.850 42.270 1.00 85.56 112 LEU A O 1
ATOM 895 N N . PHE A 1 113 ? -23.879 -11.818 44.108 1.00 84.44 113 PHE A N 1
ATOM 896 C CA . PHE A 1 113 ? -22.531 -11.984 43.563 1.00 84.44 113 PHE A CA 1
ATOM 897 C C . PHE A 1 113 ? -22.507 -12.875 42.312 1.00 84.44 113 PHE A C 1
ATOM 899 O O . PHE A 1 113 ? -21.772 -12.600 41.365 1.00 84.44 113 PHE A O 1
ATOM 906 N N . VAL A 1 114 ? -23.337 -13.924 42.285 1.00 87.94 114 VAL A N 1
ATOM 907 C CA . VAL A 1 114 ? -23.439 -14.842 41.141 1.00 87.94 114 VAL A CA 1
ATOM 908 C C . VAL A 1 114 ? -24.046 -14.120 39.941 1.00 87.94 114 VAL A C 1
ATOM 910 O O . VAL A 1 114 ? -23.519 -14.227 38.835 1.00 87.94 114 VAL A O 1
ATOM 913 N N . PHE A 1 115 ? -25.106 -13.336 40.156 1.00 85.81 115 PHE A N 1
ATOM 914 C CA . PHE A 1 115 ? -25.744 -12.568 39.087 1.00 85.81 115 PHE A CA 1
ATOM 915 C C . PHE A 1 115 ? -24.862 -11.431 38.565 1.00 85.81 115 PHE A C 1
ATOM 917 O O . PHE A 1 115 ? -24.781 -11.261 37.350 1.00 85.81 115 PHE A O 1
ATOM 924 N N . THR A 1 116 ? -24.148 -10.701 39.429 1.00 86.12 116 THR A N 1
ATOM 925 C CA . THR A 1 116 ? -23.173 -9.688 38.989 1.00 86.12 116 THR A CA 1
ATOM 926 C C . THR A 1 116 ? -22.113 -10.318 38.091 1.00 86.12 116 THR A C 1
ATOM 928 O O . THR A 1 116 ? -21.911 -9.857 36.969 1.00 86.12 116 THR A O 1
ATOM 931 N N . ARG A 1 117 ? -21.506 -11.429 38.532 1.00 86.06 117 ARG A N 1
ATOM 932 C CA . ARG A 1 117 ? -20.478 -12.141 37.763 1.00 86.06 117 ARG A CA 1
ATOM 933 C C . ARG A 1 117 ? -21.018 -12.650 36.423 1.00 86.06 117 ARG A C 1
ATOM 935 O O . ARG A 1 117 ? -20.368 -12.482 35.397 1.00 86.06 117 ARG A O 1
ATOM 942 N N . ALA A 1 118 ? -22.218 -13.232 36.419 1.00 87.56 118 ALA A N 1
ATOM 943 C CA . ALA A 1 118 ? -22.847 -13.740 35.203 1.00 87.56 118 ALA A CA 1
ATOM 944 C C . ALA A 1 118 ? -23.133 -12.622 34.188 1.00 87.56 118 ALA A C 1
ATOM 946 O O . ALA A 1 118 ? -22.895 -12.798 32.994 1.00 87.56 118 ALA A O 1
ATOM 947 N N . ILE A 1 119 ? -23.618 -11.463 34.644 1.00 84.88 119 ILE A N 1
ATOM 948 C CA . ILE A 1 119 ? -23.890 -10.328 33.757 1.00 84.88 119 ILE A CA 1
ATOM 949 C C . ILE A 1 119 ? -22.582 -9.733 33.221 1.00 84.88 119 ILE A C 1
ATOM 951 O O . ILE A 1 119 ? -22.498 -9.449 32.027 1.00 84.88 119 ILE A O 1
ATOM 955 N N . GLU A 1 120 ? -21.555 -9.588 34.062 1.00 84.00 120 GLU A N 1
ATOM 956 C CA . GLU A 1 120 ? -20.222 -9.149 33.632 1.00 84.00 120 GLU A CA 1
ATOM 957 C C . GLU A 1 120 ? -19.645 -10.060 32.545 1.00 84.00 120 GLU A C 1
ATOM 959 O O . GLU A 1 120 ? -19.236 -9.570 31.492 1.00 84.00 120 GLU A O 1
ATOM 964 N N . ASP A 1 121 ? -19.675 -11.378 32.756 1.00 87.00 121 ASP A N 1
ATOM 965 C CA . ASP A 1 121 ? -19.130 -12.347 31.805 1.00 87.00 121 ASP A CA 1
ATOM 966 C C . ASP A 1 121 ? -19.920 -12.342 30.478 1.00 87.00 121 ASP A C 1
ATOM 968 O O . ASP A 1 121 ? -19.329 -12.453 29.402 1.00 87.00 121 ASP A O 1
ATOM 972 N N . VAL A 1 122 ? -21.246 -12.140 30.509 1.00 85.50 122 VAL A N 1
ATOM 973 C CA . VAL A 1 122 ? -22.067 -11.981 29.292 1.00 85.50 122 VAL A CA 1
ATOM 974 C C . VAL A 1 122 ? -21.725 -10.689 28.546 1.00 85.50 122 VAL A C 1
ATOM 976 O O . VAL A 1 122 ? -21.629 -10.697 27.315 1.00 85.50 122 VAL A O 1
ATOM 979 N N . VAL A 1 123 ? -21.531 -9.576 29.258 1.00 82.00 123 VAL A N 1
ATOM 980 C CA . VAL A 1 123 ? -21.121 -8.304 28.645 1.00 82.00 123 VAL A CA 1
ATOM 981 C C . VAL A 1 123 ? -19.739 -8.444 28.010 1.00 82.00 123 VAL A C 1
ATOM 983 O O . VAL A 1 123 ? -19.563 -8.041 26.857 1.00 82.00 123 VAL A O 1
ATOM 986 N N . ASP A 1 124 ? -18.785 -9.063 28.703 1.00 82.38 124 ASP A N 1
ATOM 987 C CA . ASP A 1 124 ? -17.446 -9.309 28.170 1.00 82.38 124 ASP A CA 1
ATOM 988 C C . ASP A 1 124 ? -17.494 -10.246 26.949 1.00 82.38 124 ASP A C 1
ATOM 990 O O . ASP A 1 124 ? -16.861 -9.951 25.933 1.00 82.38 124 ASP A O 1
ATOM 994 N N . LEU A 1 125 ? -18.323 -11.298 26.962 1.00 84.31 125 LEU A N 1
ATOM 995 C CA . LEU A 1 125 ? -18.541 -12.171 25.802 1.00 84.31 125 LEU A CA 1
ATOM 996 C C . LEU A 1 125 ? -19.094 -11.398 24.590 1.00 84.31 125 LEU A C 1
ATOM 998 O O . LEU A 1 125 ? -18.615 -11.574 23.467 1.00 84.31 125 LEU A O 1
ATOM 1002 N N . LEU A 1 126 ? -20.081 -10.519 24.796 1.00 79.06 126 LEU A N 1
ATOM 1003 C CA . LEU A 1 126 ? -20.655 -9.691 23.728 1.00 79.06 126 LEU A CA 1
ATOM 1004 C C . LEU A 1 126 ? -19.631 -8.703 23.155 1.00 79.06 126 LEU A C 1
ATOM 1006 O O . LEU A 1 126 ? -19.579 -8.496 21.939 1.00 79.06 126 LEU A O 1
ATOM 1010 N N . LEU A 1 127 ? -18.794 -8.112 24.009 1.00 76.31 127 LEU A N 1
ATOM 1011 C CA . LEU A 1 127 ? -17.727 -7.213 23.576 1.00 76.31 127 LEU A CA 1
ATOM 1012 C C . LEU A 1 127 ? -16.642 -7.964 22.796 1.00 76.31 127 LEU A C 1
ATOM 1014 O O . LEU A 1 127 ? -16.246 -7.496 21.725 1.00 76.31 127 LEU A O 1
ATOM 1018 N N . ILE A 1 128 ? -16.213 -9.140 23.269 1.00 79.62 128 ILE A N 1
ATOM 1019 C CA . ILE A 1 128 ? -15.260 -10.011 22.563 1.00 79.62 128 ILE A CA 1
ATOM 1020 C C . ILE A 1 128 ? -15.813 -10.411 21.198 1.00 79.62 128 ILE A C 1
ATOM 1022 O O . ILE A 1 128 ? -15.100 -10.300 20.204 1.00 79.62 128 ILE A O 1
ATOM 1026 N N . ARG A 1 129 ? -17.090 -10.799 21.121 1.00 81.31 129 ARG A N 1
ATOM 1027 C CA . ARG A 1 129 ? -17.741 -11.130 19.850 1.00 81.31 129 ARG A CA 1
ATOM 1028 C C . ARG A 1 129 ? -17.721 -9.957 18.870 1.00 81.31 129 ARG A C 1
ATOM 1030 O O . ARG A 1 129 ? -17.405 -10.138 17.702 1.00 81.31 129 ARG A O 1
ATOM 1037 N N . SER A 1 130 ? -17.994 -8.739 19.337 1.00 75.56 130 SER A N 1
ATOM 1038 C CA . SER A 1 130 ? -17.921 -7.553 18.468 1.00 75.56 130 SER A CA 1
ATOM 1039 C C . SER A 1 130 ? -16.500 -7.279 17.951 1.00 75.56 130 SER A C 1
ATOM 1041 O O . SER A 1 130 ? -16.308 -6.806 16.827 1.00 75.56 130 SER A O 1
ATOM 1043 N N . ARG A 1 131 ? -15.484 -7.595 18.766 1.00 72.19 131 ARG A N 1
ATOM 1044 C CA . ARG A 1 131 ? -14.077 -7.461 18.391 1.00 72.19 131 ARG A CA 1
ATOM 1045 C C . ARG A 1 131 ? -13.683 -8.518 17.364 1.00 72.19 131 ARG A C 1
ATOM 1047 O O . ARG A 1 131 ? -13.058 -8.160 16.371 1.00 72.19 131 ARG A O 1
ATOM 1054 N N . SER A 1 132 ? -14.077 -9.774 17.568 1.00 76.81 132 SER A N 1
ATOM 1055 C CA . SER A 1 132 ? -13.784 -10.850 16.619 1.00 76.81 132 SER A CA 1
ATOM 1056 C C . SER A 1 132 ? -14.491 -10.643 15.278 1.00 76.81 132 SER A C 1
ATOM 1058 O O . SER A 1 132 ? -13.896 -10.914 14.242 1.00 76.81 132 SER A O 1
ATOM 1060 N N . GLU A 1 133 ? -15.705 -10.083 15.267 1.00 75.94 133 GLU A N 1
ATOM 1061 C CA . GLU A 1 133 ? -16.395 -9.678 14.033 1.00 75.94 133 GLU A CA 1
ATOM 1062 C C . GLU A 1 133 ? -15.617 -8.587 13.271 1.00 75.94 133 GLU A C 1
ATOM 1064 O O . GLU A 1 133 ? -15.510 -8.649 12.047 1.00 75.94 133 GLU A O 1
ATOM 1069 N N . SER A 1 134 ? -15.006 -7.632 13.985 1.00 67.06 134 SER A N 1
ATOM 1070 C CA . SER A 1 134 ? -14.151 -6.602 13.369 1.00 67.06 134 SER A CA 1
ATOM 1071 C C . SER A 1 134 ? -12.860 -7.205 12.795 1.00 67.06 134 SER A C 1
ATOM 1073 O O . SER A 1 134 ? -12.468 -6.898 11.675 1.00 67.06 134 SER A O 1
ATOM 1075 N N . GLU A 1 135 ? -12.200 -8.101 13.535 1.00 75.38 135 GLU A N 1
ATOM 1076 C CA . GLU A 1 135 ? -10.991 -8.792 13.062 1.00 75.38 135 GLU A CA 1
ATOM 1077 C C . GLU A 1 135 ? -11.300 -9.679 11.843 1.00 75.38 135 GLU A C 1
ATOM 1079 O O . GLU A 1 135 ? -10.547 -9.686 10.868 1.00 75.38 135 GLU A O 1
ATOM 1084 N N . LEU A 1 136 ? -12.456 -10.345 11.827 1.00 79.00 136 LEU A N 1
ATOM 1085 C CA . LEU A 1 136 ? -12.918 -11.122 10.681 1.00 79.00 136 LEU A CA 1
ATOM 1086 C C . LEU A 1 136 ? -13.137 -10.241 9.440 1.00 79.00 136 LEU A C 1
ATOM 1088 O O . LEU A 1 136 ? -12.720 -10.627 8.349 1.00 79.00 136 LEU A O 1
ATOM 1092 N N . ALA A 1 137 ? -13.722 -9.049 9.598 1.00 70.88 137 ALA A N 1
ATOM 1093 C CA . ALA A 1 137 ? -13.866 -8.093 8.500 1.00 70.88 137 ALA A CA 1
ATOM 1094 C C . ALA A 1 137 ? -12.500 -7.698 7.909 1.00 70.88 137 ALA A C 1
ATOM 1096 O O . ALA A 1 137 ? -12.318 -7.737 6.690 1.00 70.88 137 ALA A O 1
ATOM 1097 N N . THR A 1 138 ? -11.497 -7.441 8.757 1.00 73.31 138 THR A N 1
ATOM 1098 C CA . THR A 1 138 ? -10.142 -7.131 8.270 1.00 73.31 138 THR A CA 1
ATOM 1099 C C . THR A 1 138 ? -9.492 -8.301 7.527 1.00 73.31 138 THR A C 1
ATOM 1101 O O . THR A 1 138 ? -8.799 -8.091 6.533 1.00 73.31 138 THR A O 1
ATOM 1104 N N . LEU A 1 139 ? -9.728 -9.546 7.952 1.00 80.62 139 LEU A N 1
ATOM 1105 C CA . LEU A 1 139 ? -9.201 -10.723 7.258 1.00 80.62 139 LEU A CA 1
ATOM 1106 C C . LEU A 1 139 ? -9.883 -10.929 5.902 1.00 80.62 139 LEU A C 1
ATOM 1108 O O . LEU A 1 139 ? -9.209 -11.258 4.926 1.00 80.62 139 LEU A O 1
ATOM 1112 N N . LEU A 1 140 ? -11.191 -10.679 5.807 1.00 78.25 140 LEU A N 1
ATOM 1113 C CA . LEU A 1 140 ? -11.920 -10.744 4.539 1.00 78.25 140 LEU A CA 1
ATOM 1114 C C . LEU A 1 140 ? -11.361 -9.753 3.510 1.00 78.25 140 LEU A C 1
ATOM 1116 O O . LEU A 1 140 ? -11.122 -10.141 2.367 1.00 78.25 140 LEU A O 1
ATOM 1120 N N . THR A 1 141 ? -11.049 -8.515 3.912 1.00 76.44 141 THR A N 1
ATOM 1121 C CA . THR A 1 141 ? -10.449 -7.536 2.984 1.00 76.44 141 THR A CA 1
ATOM 1122 C C . THR A 1 141 ? -9.052 -7.953 2.513 1.00 76.44 141 THR A C 1
ATOM 1124 O O . THR A 1 141 ? -8.693 -7.726 1.355 1.00 76.44 141 THR A O 1
ATOM 1127 N N . GLN A 1 142 ? -8.254 -8.605 3.366 1.00 80.81 142 GLN A N 1
ATOM 1128 C CA . GLN A 1 142 ? -6.958 -9.166 2.967 1.00 80.81 142 GLN A CA 1
ATOM 1129 C C . GLN A 1 142 ? -7.115 -10.326 1.976 1.00 80.81 142 GLN A C 1
ATOM 1131 O O . GLN A 1 142 ? -6.374 -10.397 0.993 1.00 80.81 142 GLN A O 1
ATOM 1136 N N . VAL A 1 143 ? -8.100 -11.199 2.193 1.00 90.44 143 VAL A N 1
ATOM 1137 C CA . VAL A 1 143 ? -8.437 -12.282 1.259 1.00 90.44 143 VAL A CA 1
ATOM 1138 C C . VAL A 1 143 ? -8.860 -11.722 -0.101 1.00 90.44 143 VAL A C 1
ATOM 1140 O O . VAL A 1 143 ? -8.441 -12.248 -1.131 1.00 90.44 143 VAL A O 1
ATOM 1143 N N . ASP A 1 144 ? -9.622 -10.631 -0.140 1.00 84.12 144 ASP A N 1
ATOM 1144 C CA . ASP A 1 144 ? -10.011 -10.010 -1.409 1.00 84.12 144 ASP A CA 1
ATOM 1145 C C . ASP A 1 144 ? -8.818 -9.384 -2.148 1.00 84.12 144 ASP A C 1
ATOM 1147 O O . ASP A 1 144 ? -8.708 -9.542 -3.366 1.00 84.12 144 ASP A O 1
ATOM 1151 N N . LYS A 1 145 ? -7.849 -8.783 -1.440 1.00 83.00 145 LYS A N 1
ATOM 1152 C CA . LYS A 1 145 ? -6.575 -8.343 -2.052 1.00 83.00 145 LYS A CA 1
ATOM 1153 C C . LYS A 1 145 ? -5.810 -9.514 -2.682 1.00 83.00 145 LYS A C 1
ATOM 1155 O O . LYS A 1 145 ? -5.295 -9.389 -3.793 1.00 83.00 145 LYS A O 1
ATOM 1160 N N . LEU A 1 146 ? -5.760 -10.658 -1.996 1.00 90.25 146 LEU A N 1
ATOM 1161 C CA . LEU A 1 146 ? -5.150 -11.886 -2.515 1.00 90.25 146 LEU A CA 1
ATOM 1162 C C . LEU A 1 146 ? -5.877 -12.398 -3.762 1.00 90.25 146 LEU A C 1
ATOM 1164 O O . LEU A 1 146 ? -5.217 -12.755 -4.733 1.00 90.25 146 LEU A O 1
ATOM 1168 N N . LYS A 1 147 ? -7.216 -12.373 -3.791 1.00 92.19 147 LYS A N 1
ATOM 1169 C CA . LYS A 1 147 ? -7.986 -12.738 -4.993 1.00 92.19 147 LYS A CA 1
ATOM 1170 C C . LYS A 1 147 ? -7.663 -11.834 -6.180 1.00 92.19 147 LYS A C 1
ATOM 1172 O O . LYS A 1 147 ? -7.513 -12.338 -7.289 1.00 92.19 147 LYS A O 1
ATOM 1177 N N . VAL A 1 148 ? -7.519 -10.525 -5.961 1.00 89.00 148 VAL A N 1
ATOM 1178 C CA . VAL A 1 148 ? -7.121 -9.587 -7.024 1.00 89.00 148 VAL A CA 1
ATOM 1179 C C . VAL A 1 148 ? -5.736 -9.948 -7.562 1.00 89.00 148 VAL A C 1
ATOM 1181 O O . VAL A 1 148 ? -5.579 -10.081 -8.773 1.00 89.00 148 VAL A O 1
ATOM 1184 N N . LEU A 1 149 ? -4.757 -10.199 -6.690 1.00 87.12 149 LEU A N 1
ATOM 1185 C CA . LEU A 1 149 ? -3.413 -10.627 -7.099 1.00 87.12 149 LEU A CA 1
ATOM 1186 C C . LEU A 1 149 ? -3.430 -11.947 -7.878 1.00 87.12 149 LEU A C 1
ATOM 1188 O O . LEU A 1 149 ? -2.789 -12.047 -8.920 1.00 87.12 149 LEU A O 1
ATOM 1192 N N . VAL A 1 150 ? -4.203 -12.935 -7.422 1.00 90.38 150 VAL A N 1
ATOM 1193 C CA . VAL A 1 150 ? -4.385 -14.207 -8.137 1.00 90.38 150 VAL A CA 1
ATOM 1194 C C . VAL A 1 150 ? -5.029 -13.975 -9.502 1.00 90.38 150 VAL A C 1
ATOM 1196 O O . VAL A 1 150 ? -4.601 -14.584 -10.477 1.00 90.38 150 VAL A O 1
ATOM 1199 N N . SER A 1 151 ? -6.003 -13.067 -9.608 1.00 87.06 151 SER A N 1
ATOM 1200 C CA . SER A 1 151 ? -6.637 -12.743 -10.890 1.00 87.06 151 SER A CA 1
ATOM 1201 C C . SER A 1 151 ? -5.654 -12.097 -11.874 1.00 87.06 151 SER A C 1
ATOM 1203 O O . SER A 1 151 ? -5.597 -12.500 -13.034 1.00 87.06 151 SER A O 1
ATOM 1205 N N . VAL A 1 152 ? -4.815 -11.165 -11.410 1.00 82.31 152 VAL A N 1
ATOM 1206 C CA . VAL A 1 152 ? -3.759 -10.540 -12.223 1.00 82.31 152 VAL A CA 1
ATOM 1207 C C . VAL A 1 152 ? -2.727 -11.583 -12.642 1.00 82.31 152 VAL A C 1
ATOM 1209 O O . VAL A 1 152 ? -2.356 -11.648 -13.811 1.00 82.31 152 VAL A O 1
ATOM 1212 N N . TRP A 1 153 ? -2.323 -12.458 -11.721 1.00 80.62 153 TRP A N 1
ATOM 1213 C CA . TRP A 1 153 ? -1.377 -13.524 -12.024 1.00 80.62 153 TRP A CA 1
ATOM 1214 C C . TRP A 1 153 ? -1.947 -14.539 -13.021 1.00 80.62 153 TRP A C 1
ATOM 1216 O O . TRP A 1 153 ? -1.241 -14.967 -13.929 1.00 80.62 153 TRP A O 1
ATOM 1226 N N . SER A 1 154 ? -3.232 -14.885 -12.911 1.00 77.19 154 SER A N 1
ATOM 1227 C CA . SER A 1 154 ? -3.890 -15.781 -13.867 1.00 77.19 154 SER A CA 1
ATOM 1228 C C . SER A 1 154 ? -3.949 -15.185 -15.275 1.00 77.19 154 SER A C 1
ATOM 1230 O O . SER A 1 154 ? -3.633 -15.896 -16.221 1.00 77.19 154 SER A O 1
ATOM 1232 N N . LYS A 1 155 ? -4.226 -13.878 -15.407 1.00 71.56 155 LYS A N 1
ATOM 1233 C CA . LYS A 1 155 ? -4.181 -13.155 -16.691 1.00 71.56 155 LYS A CA 1
ATOM 1234 C C . LYS A 1 155 ? -2.769 -13.084 -17.271 1.00 71.56 155 LYS A C 1
ATOM 1236 O O . LYS A 1 155 ? -2.593 -13.254 -18.464 1.00 71.56 155 LYS A O 1
ATOM 1241 N N . SER A 1 156 ? -1.757 -12.880 -16.429 1.00 63.50 156 SER A N 1
ATOM 1242 C CA . SER A 1 156 ? -0.346 -12.915 -16.847 1.00 63.50 156 SER A CA 1
ATOM 1243 C C . SER A 1 156 ? 0.106 -14.316 -17.288 1.00 63.50 156 SER A C 1
ATOM 1245 O O . SER A 1 156 ? 1.027 -14.444 -18.091 1.00 63.50 156 SER A O 1
ATOM 1247 N N . LYS A 1 157 ? -0.541 -15.370 -16.779 1.00 61.06 157 LYS A N 1
ATOM 1248 C CA . LYS A 1 157 ? -0.262 -16.763 -17.140 1.00 61.06 157 LYS A CA 1
ATOM 1249 C C . LYS A 1 157 ? -1.021 -17.226 -18.387 1.00 61.06 157 LYS A C 1
ATOM 1251 O O . LYS A 1 157 ? -0.703 -18.301 -18.897 1.00 61.06 157 LYS A O 1
ATOM 1256 N N . GLU A 1 158 ? -2.001 -16.461 -18.878 1.00 59.03 158 GLU A N 1
ATOM 1257 C CA . GLU A 1 158 ? -2.580 -16.736 -20.192 1.00 59.03 158 GLU A CA 1
ATOM 1258 C C . GLU A 1 158 ? -1.450 -16.649 -21.223 1.00 59.03 158 GLU A C 1
ATOM 1260 O O . GLU A 1 158 ? -0.700 -15.669 -21.245 1.00 59.03 158 GLU A O 1
ATOM 1265 N N . PRO A 1 159 ? -1.230 -17.717 -22.003 1.00 54.56 159 PRO A N 1
ATOM 1266 C CA . PRO A 1 159 ? -0.040 -17.820 -22.812 1.00 54.56 159 PRO A CA 1
ATOM 1267 C C . PRO A 1 159 ? -0.174 -16.848 -23.984 1.00 54.56 159 PRO A C 1
ATOM 1269 O O . PRO A 1 159 ? -0.775 -17.160 -25.009 1.00 54.56 159 PRO A O 1
ATOM 1272 N N . ASN A 1 160 ? 0.431 -15.670 -23.841 1.00 57.28 160 ASN A N 1
ATOM 1273 C CA . ASN A 1 160 ? 0.830 -14.827 -24.961 1.00 57.28 160 ASN A CA 1
ATOM 1274 C C . ASN A 1 160 ? 1.957 -15.555 -25.707 1.00 57.28 160 ASN A C 1
ATOM 1276 O O . ASN A 1 160 ? 3.127 -15.183 -25.618 1.00 57.28 160 ASN A O 1
ATOM 1280 N N . VAL A 1 161 ? 1.614 -16.667 -26.365 1.00 62.12 161 VAL A N 1
ATOM 1281 C CA . VAL A 1 161 ? 2.545 -17.422 -27.201 1.00 62.12 161 VAL A CA 1
ATOM 1282 C C . VAL A 1 161 ? 2.891 -16.523 -28.371 1.00 62.12 161 VAL A C 1
ATOM 1284 O O . VAL A 1 161 ? 2.006 -16.060 -29.097 1.00 62.12 161 VAL A O 1
ATOM 1287 N N . LEU A 1 162 ? 4.178 -16.248 -28.549 1.00 67.69 162 LEU A N 1
ATOM 1288 C CA . LEU A 1 162 ? 4.606 -15.505 -29.720 1.00 67.69 162 LEU A CA 1
ATOM 1289 C C . LEU A 1 162 ? 4.432 -16.393 -30.960 1.00 67.69 162 LEU A C 1
ATOM 1291 O O . LEU A 1 162 ? 4.752 -17.583 -30.907 1.00 67.69 162 LEU A O 1
ATOM 1295 N N . PRO A 1 163 ? 3.981 -15.836 -32.097 1.00 65.12 163 PRO A N 1
ATOM 1296 C CA . PRO A 1 163 ? 3.980 -16.508 -33.395 1.00 65.12 163 PRO A CA 1
ATOM 1297 C C . PRO A 1 163 ? 5.416 -16.620 -33.930 1.00 65.12 163 PRO A C 1
ATOM 1299 O O . PRO A 1 163 ? 5.777 -16.042 -34.955 1.00 65.12 163 PRO A O 1
ATOM 1302 N N . CYS A 1 164 ? 6.261 -17.322 -33.186 1.00 69.94 164 CYS A N 1
ATOM 1303 C CA . CYS A 1 164 ? 7.649 -17.549 -33.510 1.00 69.94 164 CYS A CA 1
ATOM 1304 C C . CYS A 1 164 ? 7.924 -19.049 -33.490 1.00 69.94 164 CY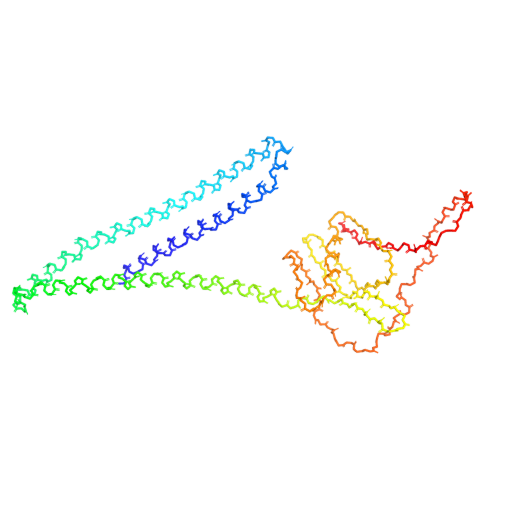S A C 1
ATOM 1306 O O . CYS A 1 164 ? 7.546 -19.750 -32.548 1.00 69.94 164 CYS A O 1
ATOM 1308 N N . ARG A 1 165 ? 8.538 -19.544 -34.563 1.00 69.44 165 ARG A N 1
ATOM 1309 C CA . ARG A 1 165 ? 8.968 -20.936 -34.685 1.00 69.44 165 ARG A CA 1
ATOM 1310 C C . ARG A 1 165 ? 10.464 -20.955 -34.936 1.00 69.44 165 ARG A C 1
ATOM 1312 O O . ARG A 1 165 ? 10.930 -20.412 -35.939 1.00 69.44 165 ARG A O 1
ATOM 1319 N N . ILE A 1 166 ? 11.189 -21.616 -34.044 1.00 70.44 166 ILE A N 1
ATOM 1320 C CA . ILE A 1 166 ? 12.539 -22.084 -34.329 1.00 70.44 166 ILE A CA 1
ATOM 1321 C C . ILE A 1 166 ? 12.359 -23.430 -35.019 1.00 70.44 166 ILE A C 1
ATOM 1323 O O . ILE A 1 166 ? 11.844 -24.374 -34.423 1.00 70.44 166 ILE A O 1
ATOM 1327 N N . ALA A 1 167 ? 12.671 -23.499 -36.310 1.00 64.06 167 ALA A N 1
ATOM 1328 C CA . ALA A 1 167 ? 12.717 -24.791 -36.976 1.00 64.06 167 ALA A CA 1
ATOM 1329 C C . ALA A 1 167 ? 14.051 -25.440 -36.598 1.00 64.06 167 ALA A C 1
ATOM 1331 O O . ALA A 1 167 ? 15.099 -24.990 -37.053 1.00 64.06 167 ALA A O 1
ATOM 1332 N N . GLU A 1 168 ? 14.006 -26.455 -35.740 1.00 57.31 168 GLU A N 1
ATOM 1333 C CA . GLU A 1 168 ? 15.138 -27.345 -35.500 1.00 57.31 168 GLU A CA 1
ATOM 1334 C C . GLU A 1 168 ? 15.082 -28.477 -36.529 1.00 57.31 168 GLU A C 1
ATOM 1336 O O . GLU A 1 168 ? 14.062 -29.154 -36.675 1.00 57.31 168 GLU A O 1
ATOM 1341 N N . GLN A 1 169 ? 16.165 -28.673 -37.275 1.00 50.56 169 GLN A N 1
ATOM 1342 C CA . GLN A 1 169 ? 16.318 -29.844 -38.130 1.00 50.56 169 GLN A CA 1
ATOM 1343 C C . GLN A 1 169 ? 17.754 -30.361 -38.003 1.00 50.56 169 GLN A C 1
ATOM 1345 O O . GLN A 1 169 ? 18.669 -29.804 -38.606 1.00 50.56 169 GLN A O 1
ATOM 1350 N N . ASP A 1 170 ? 17.925 -31.436 -37.236 1.00 52.91 170 ASP A N 1
ATOM 1351 C CA . ASP A 1 170 ? 19.079 -32.344 -37.283 1.00 52.91 170 ASP A CA 1
ATOM 1352 C C . ASP A 1 170 ? 18.510 -33.741 -37.604 1.00 52.91 170 ASP A C 1
ATOM 1354 O O . ASP A 1 170 ? 17.463 -34.106 -37.081 1.00 52.91 170 ASP A O 1
ATOM 1358 N N . GLU A 1 171 ? 19.001 -34.481 -38.606 1.00 50.28 171 GLU A N 1
ATOM 1359 C CA . GLU A 1 171 ? 20.197 -35.336 -38.489 1.00 50.28 171 GLU A CA 1
ATOM 1360 C C . GLU A 1 171 ? 21.165 -35.301 -39.706 1.00 50.28 171 GLU A C 1
ATOM 1362 O O . GLU A 1 171 ? 22.110 -36.087 -39.750 1.00 50.28 171 GLU A O 1
ATOM 1367 N N . ALA A 1 172 ? 20.997 -34.426 -40.712 1.00 52.56 172 ALA A N 1
ATOM 1368 C CA . ALA A 1 172 ? 21.886 -34.425 -41.896 1.00 52.56 172 ALA A CA 1
ATOM 1369 C C . ALA A 1 172 ? 22.022 -33.082 -42.655 1.00 52.56 172 ALA A C 1
ATOM 1371 O O . ALA A 1 172 ? 22.076 -33.079 -43.884 1.00 52.56 172 ALA A O 1
ATOM 1372 N N . GLY A 1 173 ? 22.118 -31.941 -41.957 1.00 51.66 173 GLY A N 1
ATOM 1373 C CA . GLY A 1 173 ? 22.526 -30.669 -42.584 1.00 51.66 173 GLY A CA 1
ATOM 1374 C C . GLY A 1 173 ? 21.631 -29.466 -42.286 1.00 51.66 173 GLY A C 1
ATOM 1375 O O . GLY A 1 173 ? 20.916 -29.001 -43.165 1.00 51.66 173 GLY A O 1
ATOM 1376 N N . LYS A 1 174 ? 21.729 -28.971 -41.045 1.00 53.28 174 LYS A N 1
ATOM 1377 C CA . LYS A 1 174 ? 21.452 -27.611 -40.539 1.00 53.28 174 LYS A CA 1
ATOM 1378 C C . LYS A 1 174 ? 20.517 -26.715 -41.361 1.00 53.28 174 LYS A C 1
ATOM 1380 O O . LYS A 1 174 ? 20.963 -26.037 -42.286 1.00 53.28 174 LYS A O 1
ATOM 1385 N N . VAL A 1 175 ? 19.308 -26.501 -40.842 1.00 53.94 175 VAL A N 1
ATOM 1386 C CA . VAL A 1 175 ? 18.605 -25.219 -41.019 1.00 53.94 175 VAL A CA 1
ATOM 1387 C C . VAL A 1 175 ? 18.042 -24.751 -39.677 1.00 53.94 175 VAL A C 1
ATOM 1389 O O . VAL A 1 175 ? 16.863 -24.932 -39.396 1.00 53.94 175 VAL A O 1
ATOM 1392 N N . ASN A 1 176 ? 18.882 -24.106 -38.861 1.00 65.69 176 ASN A N 1
ATOM 1393 C CA . ASN A 1 176 ? 18.421 -23.316 -37.716 1.00 65.69 176 ASN A CA 1
ATOM 1394 C C . ASN A 1 176 ? 17.859 -21.996 -38.250 1.00 65.69 176 ASN A C 1
ATOM 1396 O O . ASN A 1 176 ? 18.604 -21.032 -38.422 1.00 65.69 176 ASN A O 1
ATOM 1400 N N . ARG A 1 177 ? 16.561 -21.966 -38.562 1.00 73.62 177 ARG A N 1
ATOM 1401 C CA . ARG A 1 177 ? 15.877 -20.742 -39.005 1.00 73.62 177 ARG A CA 1
ATOM 1402 C C . ARG A 1 177 ? 14.892 -20.254 -37.955 1.00 73.62 177 ARG A C 1
ATOM 1404 O O . ARG A 1 177 ? 14.115 -21.041 -37.412 1.00 73.62 177 ARG A O 1
ATOM 1411 N N . ILE A 1 178 ? 14.899 -18.948 -37.716 1.00 76.25 178 ILE A N 1
ATOM 1412 C CA . ILE A 1 178 ? 13.902 -18.274 -36.883 1.00 76.25 178 ILE A CA 1
ATOM 1413 C C . ILE A 1 178 ? 12.868 -17.671 -37.826 1.00 76.25 178 ILE A C 1
ATOM 1415 O O . ILE A 1 178 ? 13.206 -16.825 -38.653 1.00 76.25 178 ILE A O 1
ATOM 1419 N N . VAL A 1 179 ? 11.617 -18.114 -37.711 1.00 78.00 179 VAL A N 1
ATOM 1420 C CA . VAL A 1 179 ? 10.492 -17.564 -38.472 1.00 78.00 179 VAL A CA 1
ATOM 1421 C C . VAL A 1 179 ? 9.581 -16.809 -37.515 1.00 78.00 179 VAL A C 1
ATOM 1423 O O . VAL A 1 179 ? 8.976 -17.407 -36.624 1.00 78.00 179 VAL A O 1
ATOM 1426 N N . LEU A 1 180 ? 9.488 -15.498 -37.716 1.00 78.00 180 LEU A N 1
ATOM 1427 C CA . LEU A 1 180 ? 8.558 -14.596 -37.049 1.00 78.00 180 LEU A CA 1
ATOM 1428 C C . LEU A 1 180 ? 7.473 -14.189 -38.044 1.00 78.00 180 LEU A C 1
ATOM 1430 O O . LEU A 1 180 ? 7.778 -13.637 -39.101 1.00 78.00 180 LEU A O 1
ATOM 1434 N N . SER A 1 181 ? 6.211 -14.427 -37.702 1.00 75.19 181 SER A N 1
ATOM 1435 C CA . SER A 1 181 ? 5.071 -14.071 -38.554 1.00 75.19 181 SER A CA 1
ATOM 1436 C C . SER A 1 181 ? 4.086 -13.182 -37.807 1.00 75.19 181 SER A C 1
ATOM 1438 O O . SER A 1 181 ? 3.683 -13.533 -36.700 1.00 75.19 181 SER A O 1
ATOM 1440 N N . ASN A 1 182 ? 3.654 -12.084 -38.428 1.00 73.50 182 ASN A N 1
ATOM 1441 C CA . ASN A 1 182 ? 2.625 -11.169 -37.928 1.00 73.50 182 ASN A CA 1
ATOM 1442 C C . ASN A 1 182 ? 2.865 -10.710 -36.480 1.00 73.50 182 ASN A C 1
ATOM 1444 O O . ASN A 1 182 ? 1.969 -10.762 -35.634 1.00 73.50 182 ASN A O 1
ATOM 1448 N N . LEU A 1 183 ? 4.092 -10.282 -36.182 1.00 76.12 183 LEU A N 1
ATOM 1449 C CA . LEU A 1 183 ? 4.454 -9.754 -34.875 1.00 76.12 183 LEU A CA 1
ATOM 1450 C C . LEU A 1 183 ? 4.199 -8.247 -34.853 1.00 76.12 183 LEU A C 1
ATOM 1452 O O . LEU A 1 183 ? 4.947 -7.473 -35.447 1.00 76.12 183 LEU A O 1
ATOM 1456 N N . GLN A 1 184 ? 3.185 -7.830 -34.105 1.00 80.38 184 GLN A N 1
ATOM 1457 C CA . GLN A 1 184 ? 2.943 -6.425 -33.816 1.00 80.38 184 GLN A CA 1
ATOM 1458 C C . GLN A 1 184 ? 3.065 -6.191 -32.313 1.00 80.38 184 GLN A C 1
ATOM 1460 O O . GLN A 1 184 ? 2.402 -6.857 -31.517 1.00 80.38 184 GLN A O 1
ATOM 1465 N N . TYR A 1 185 ? 3.921 -5.251 -31.921 1.00 80.50 185 TYR A N 1
ATOM 1466 C CA . TYR A 1 185 ? 4.054 -4.850 -30.526 1.00 80.50 185 TYR A CA 1
ATOM 1467 C C . TYR A 1 185 ? 4.137 -3.334 -30.385 1.00 80.50 185 TYR A C 1
ATOM 1469 O O . TYR A 1 185 ? 4.735 -2.645 -31.216 1.00 80.50 185 TYR A O 1
ATOM 1477 N N . SER A 1 186 ? 3.556 -2.816 -29.309 1.00 78.25 186 SER A N 1
ATOM 1478 C CA . SER A 1 186 ? 3.660 -1.413 -28.919 1.00 78.25 186 SER A CA 1
ATOM 1479 C C . SER A 1 186 ? 4.338 -1.301 -27.556 1.00 78.25 186 SER A C 1
ATOM 1481 O O . SER A 1 186 ? 4.184 -2.161 -26.693 1.00 78.25 186 SER A O 1
ATOM 1483 N N . ARG A 1 187 ? 5.146 -0.257 -27.359 1.00 75.12 187 ARG A N 1
ATOM 1484 C CA . ARG A 1 187 ? 5.679 0.124 -26.048 1.00 75.12 187 ARG A CA 1
ATOM 1485 C C . ARG A 1 187 ? 5.768 1.640 -25.951 1.00 75.12 187 ARG A C 1
ATOM 1487 O O . ARG A 1 187 ? 6.694 2.247 -26.493 1.00 75.12 187 ARG A O 1
ATOM 1494 N N . GLY A 1 188 ? 4.831 2.251 -25.230 1.00 73.94 188 GLY A N 1
ATOM 1495 C CA . GLY A 1 188 ? 4.727 3.710 -25.156 1.00 73.94 188 GLY A CA 1
ATOM 1496 C C . GLY A 1 188 ? 4.418 4.305 -26.533 1.00 73.94 188 GLY A C 1
ATOM 1497 O O . GLY A 1 188 ? 3.366 4.027 -27.091 1.00 73.94 188 GLY A O 1
ATOM 1498 N N . THR A 1 189 ? 5.336 5.103 -27.085 1.00 69.44 189 THR A N 1
ATOM 1499 C CA . THR A 1 189 ? 5.199 5.719 -28.421 1.00 69.44 189 THR A CA 1
ATOM 1500 C C . THR A 1 189 ? 5.768 4.871 -29.558 1.00 69.44 189 THR A C 1
ATOM 1502 O O . THR A 1 189 ? 5.576 5.207 -30.722 1.00 69.44 189 THR A O 1
ATOM 1505 N N . ALA A 1 190 ? 6.491 3.792 -29.250 1.00 72.56 190 ALA A N 1
ATOM 1506 C CA . ALA A 1 190 ? 7.075 2.929 -30.264 1.00 72.56 190 ALA A CA 1
ATOM 1507 C C . ALA A 1 190 ? 6.076 1.842 -30.658 1.00 72.56 190 ALA A C 1
ATOM 1509 O O . ALA A 1 190 ? 5.648 1.064 -29.805 1.00 72.56 190 ALA A O 1
ATOM 1510 N N . GLN A 1 191 ? 5.759 1.758 -31.945 1.00 78.19 191 GLN A N 1
ATOM 1511 C CA . GLN A 1 191 ? 4.994 0.664 -32.527 1.00 78.19 191 GLN A CA 1
ATOM 1512 C C . GLN A 1 191 ? 5.859 -0.019 -33.577 1.00 78.19 191 GLN A C 1
ATOM 1514 O O . GLN A 1 191 ? 6.450 0.638 -34.431 1.00 78.19 191 GLN A O 1
ATOM 1519 N N . VAL A 1 192 ? 5.958 -1.339 -33.492 1.00 79.00 192 VAL A N 1
ATOM 1520 C CA . VAL A 1 192 ? 6.711 -2.149 -34.443 1.00 79.00 192 VAL A CA 1
ATOM 1521 C C . VAL A 1 192 ? 5.763 -3.183 -35.017 1.00 79.00 192 VAL A C 1
ATOM 1523 O O . VAL A 1 192 ? 5.099 -3.904 -34.273 1.00 79.00 192 VAL A O 1
ATOM 1526 N N . SER A 1 193 ? 5.708 -3.233 -36.344 1.00 80.69 193 SER A N 1
ATOM 1527 C CA . SER A 1 193 ? 4.988 -4.247 -37.103 1.00 80.69 193 SER A CA 1
ATOM 1528 C C . SER A 1 193 ? 5.993 -5.019 -37.944 1.00 80.69 193 SER A C 1
ATOM 1530 O O . SER A 1 193 ? 6.733 -4.426 -38.728 1.00 80.69 193 SER A O 1
ATOM 1532 N N . VAL A 1 194 ? 6.041 -6.331 -37.751 1.00 77.69 194 VAL A N 1
ATOM 1533 C CA . VAL A 1 194 ? 6.840 -7.266 -38.538 1.00 77.69 194 VAL A CA 1
ATOM 1534 C C . VAL A 1 194 ? 5.874 -8.262 -39.161 1.00 77.69 194 VAL A C 1
ATOM 1536 O O . VAL A 1 194 ? 5.354 -9.147 -38.482 1.00 77.69 194 VAL A O 1
ATOM 1539 N N . GLU A 1 195 ? 5.621 -8.107 -40.456 1.00 74.12 195 GLU A N 1
ATOM 1540 C CA . GLU A 1 195 ? 4.709 -8.984 -41.196 1.00 74.12 195 GLU A CA 1
ATOM 1541 C C . GLU A 1 195 ? 5.297 -10.391 -41.333 1.00 74.12 195 GLU A C 1
ATOM 1543 O O . GLU A 1 195 ? 4.670 -11.382 -40.957 1.00 74.12 195 GLU A O 1
ATOM 1548 N N . HIS A 1 196 ? 6.538 -10.491 -41.807 1.00 78.56 196 HIS A N 1
ATOM 1549 C CA . HIS A 1 196 ? 7.221 -11.766 -41.964 1.00 78.56 196 HIS A CA 1
ATOM 1550 C C . HIS A 1 196 ? 8.738 -11.568 -41.938 1.00 78.56 196 HIS A C 1
ATOM 1552 O O . HIS A 1 196 ? 9.293 -10.880 -42.794 1.00 78.56 196 HIS A O 1
ATOM 1558 N N . LEU A 1 197 ? 9.413 -12.179 -40.966 1.00 79.06 197 LEU A N 1
ATOM 1559 C CA . LEU A 1 197 ? 10.867 -12.149 -40.845 1.00 79.06 197 LEU A CA 1
ATOM 1560 C C . LEU A 1 197 ? 11.399 -13.577 -40.724 1.00 79.06 197 LEU A C 1
ATOM 1562 O O . LEU A 1 197 ? 11.053 -14.302 -39.792 1.00 79.06 197 LEU A O 1
ATOM 1566 N N . VAL A 1 198 ? 12.253 -13.960 -41.671 1.00 80.19 198 VAL A N 1
ATOM 1567 C CA . VAL A 1 198 ? 12.975 -15.236 -41.667 1.00 80.19 198 VAL A CA 1
ATOM 1568 C C . VAL A 1 198 ? 14.449 -14.926 -41.494 1.00 80.19 198 VAL A C 1
ATOM 1570 O O . VAL A 1 198 ? 15.036 -14.235 -42.323 1.00 80.19 198 VAL A O 1
ATOM 1573 N N . LEU A 1 199 ? 15.027 -15.417 -40.405 1.00 80.62 199 LEU A N 1
ATOM 1574 C CA . LEU A 1 199 ? 16.453 -15.309 -40.131 1.00 80.62 199 LEU A CA 1
ATOM 1575 C C . LEU A 1 199 ? 17.085 -16.681 -40.340 1.00 80.62 199 LEU A C 1
ATOM 1577 O O . LEU A 1 199 ? 16.701 -17.651 -39.683 1.00 80.62 199 LEU A O 1
ATOM 1581 N N . GLU A 1 200 ? 18.032 -16.749 -41.266 1.00 80.94 200 GLU A N 1
ATOM 1582 C CA . GLU A 1 200 ? 18.883 -17.913 -41.505 1.00 80.94 200 GLU A CA 1
ATOM 1583 C C . GLU A 1 200 ? 20.135 -17.835 -40.613 1.00 80.94 200 GLU A C 1
ATOM 1585 O O . GLU A 1 200 ? 20.382 -16.805 -39.984 1.00 80.94 200 GLU A O 1
ATOM 1590 N N . PRO A 1 201 ? 20.951 -18.894 -40.496 1.00 78.44 201 PRO A N 1
ATOM 1591 C CA . PRO A 1 201 ? 22.205 -18.809 -39.755 1.00 78.44 201 PRO A CA 1
ATOM 1592 C C . PRO A 1 201 ? 23.143 -17.751 -40.365 1.00 78.44 201 PRO A C 1
ATOM 1594 O O . PRO A 1 201 ? 23.667 -17.934 -41.461 1.00 78.44 201 PRO A O 1
ATOM 1597 N N . GLY A 1 202 ? 23.379 -16.648 -39.653 1.00 80.19 202 GLY A N 1
ATOM 1598 C CA . GLY A 1 202 ? 24.186 -15.535 -40.157 1.00 80.19 202 GLY A CA 1
ATOM 1599 C C . GLY A 1 202 ? 24.371 -14.403 -39.147 1.00 80.19 202 GLY A C 1
ATOM 1600 O O . GLY A 1 202 ? 23.842 -14.444 -38.034 1.00 80.19 202 GLY A O 1
ATOM 1601 N N . ILE A 1 203 ? 25.147 -13.386 -39.535 1.00 82.88 203 ILE A N 1
ATOM 1602 C CA . ILE A 1 203 ? 25.377 -12.178 -38.732 1.00 82.88 203 ILE A CA 1
ATOM 1603 C C . ILE A 1 203 ? 24.469 -11.066 -39.267 1.00 82.88 203 ILE A C 1
ATOM 1605 O O . ILE A 1 203 ? 24.655 -10.588 -40.384 1.00 82.88 203 ILE A O 1
ATOM 1609 N N . TYR A 1 204 ? 23.509 -10.634 -38.447 1.00 83.69 204 TYR A N 1
ATOM 1610 C CA . TYR A 1 204 ? 22.569 -9.563 -38.784 1.00 83.69 204 TYR A CA 1
ATOM 1611 C C . TYR A 1 204 ? 22.835 -8.311 -37.955 1.00 83.69 204 TYR A C 1
ATOM 1613 O O . TYR A 1 204 ? 23.021 -8.383 -36.738 1.00 83.69 204 TYR A O 1
ATOM 1621 N N . ALA A 1 205 ? 22.786 -7.150 -38.605 1.00 86.19 205 ALA A N 1
ATOM 1622 C CA . ALA A 1 205 ? 22.836 -5.858 -37.933 1.00 86.19 205 ALA A CA 1
ATOM 1623 C C . ALA A 1 205 ? 21.430 -5.247 -37.864 1.00 86.19 205 ALA A C 1
ATOM 1625 O O . ALA A 1 205 ? 20.827 -4.965 -38.897 1.00 86.19 205 ALA A O 1
ATOM 1626 N N . VAL A 1 206 ? 20.915 -5.012 -36.653 1.00 84.81 206 VAL A N 1
ATOM 1627 C CA . VAL A 1 206 ? 19.631 -4.322 -36.435 1.00 84.81 206 VAL A CA 1
ATOM 1628 C C . VAL A 1 206 ? 19.896 -2.847 -36.150 1.00 84.81 206 VAL A C 1
ATOM 1630 O O . VAL A 1 206 ? 20.444 -2.498 -35.100 1.00 84.81 206 VAL A O 1
ATOM 1633 N N . THR A 1 207 ? 19.490 -1.969 -37.066 1.00 85.44 207 THR A N 1
ATOM 1634 C CA . THR A 1 207 ? 19.705 -0.517 -36.964 1.00 85.44 207 THR A CA 1
ATOM 1635 C C . THR A 1 207 ? 18.377 0.235 -36.835 1.00 85.44 207 THR A C 1
ATOM 1637 O O . THR A 1 207 ? 17.307 -0.273 -37.164 1.00 85.44 207 THR A O 1
ATOM 1640 N N . GLY A 1 208 ? 18.416 1.439 -36.257 1.00 85.06 208 GLY A N 1
ATOM 1641 C CA . GLY A 1 208 ? 17.229 2.278 -36.058 1.00 85.06 208 GLY A CA 1
ATOM 1642 C C . GLY A 1 208 ? 17.445 3.376 -35.016 1.00 85.06 208 GLY A C 1
ATOM 1643 O O . GLY A 1 208 ? 18.412 3.324 -34.249 1.00 85.06 208 GLY A O 1
ATOM 1644 N N . ALA A 1 209 ? 16.532 4.344 -34.945 1.00 83.38 209 ALA A N 1
ATOM 1645 C CA . ALA A 1 209 ? 16.606 5.476 -34.019 1.00 83.38 209 ALA A CA 1
ATOM 1646 C C . ALA A 1 209 ? 16.558 5.062 -32.531 1.00 83.38 209 ALA A C 1
ATOM 1648 O O . ALA A 1 209 ? 16.129 3.961 -32.163 1.00 83.38 209 ALA A O 1
ATOM 1649 N N . ASN A 1 210 ? 17.001 5.946 -31.636 1.00 80.06 210 ASN A N 1
ATOM 1650 C CA . ASN A 1 210 ? 16.846 5.728 -30.197 1.00 80.06 210 ASN A CA 1
ATOM 1651 C C . ASN A 1 210 ? 15.354 5.663 -29.844 1.00 80.06 210 ASN A C 1
ATOM 1653 O O . ASN A 1 210 ? 14.591 6.542 -30.219 1.00 80.06 210 ASN A O 1
ATOM 1657 N N . GLY A 1 211 ? 14.937 4.602 -29.148 1.00 79.62 211 GLY A N 1
ATOM 1658 C CA . GLY A 1 211 ? 13.526 4.373 -28.818 1.00 79.62 211 GLY A CA 1
ATOM 1659 C C . GLY A 1 211 ? 12.722 3.590 -29.863 1.00 79.62 211 GLY A C 1
ATOM 1660 O O . GLY A 1 211 ? 11.604 3.205 -29.557 1.00 79.62 211 GLY A O 1
ATOM 1661 N N . SER A 1 212 ? 13.290 3.228 -31.021 1.00 80.81 212 SER A N 1
ATOM 1662 C CA . SER A 1 212 ? 12.587 2.482 -32.090 1.00 80.81 212 SER A CA 1
ATOM 1663 C C . SER A 1 212 ? 12.248 1.012 -31.764 1.00 80.81 212 SER A C 1
ATOM 1665 O O . SER A 1 212 ? 11.939 0.224 -32.650 1.00 80.81 212 SER A O 1
ATOM 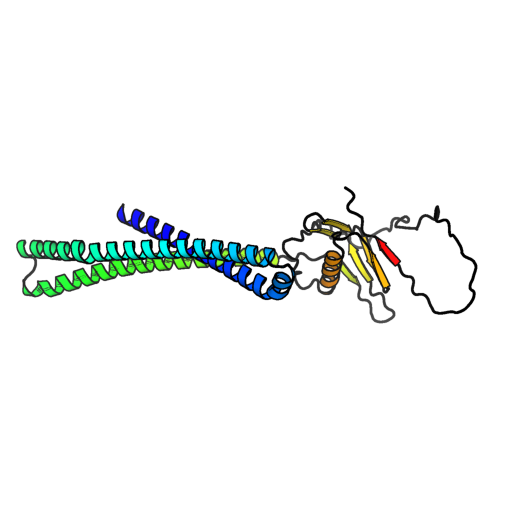1667 N N . GLY A 1 213 ? 12.377 0.588 -30.504 1.00 80.56 213 GLY A N 1
ATOM 1668 C CA . GLY A 1 213 ? 12.007 -0.765 -30.081 1.00 80.56 213 GLY A CA 1
ATOM 1669 C C . GLY A 1 213 ? 13.028 -1.876 -30.365 1.00 80.56 213 GLY A C 1
ATOM 1670 O O . GLY A 1 213 ? 12.697 -3.031 -30.123 1.00 80.56 213 GLY A O 1
ATOM 1671 N N . LYS A 1 214 ? 14.267 -1.575 -30.792 1.00 86.56 214 LYS A N 1
ATOM 1672 C CA . LYS A 1 214 ? 15.324 -2.587 -31.059 1.00 86.56 214 LYS A CA 1
ATOM 1673 C C . LYS A 1 214 ? 15.567 -3.548 -29.886 1.00 86.56 214 LYS A C 1
ATOM 1675 O O . LYS A 1 214 ? 15.527 -4.759 -30.053 1.00 86.56 214 LYS A O 1
ATOM 1680 N N . SER A 1 215 ? 15.775 -3.024 -28.673 1.00 85.19 215 SER A N 1
ATOM 1681 C CA . SER A 1 215 ? 15.978 -3.861 -27.477 1.00 85.19 215 SER A CA 1
ATOM 1682 C C . SER A 1 215 ? 14.736 -4.681 -27.116 1.00 85.19 215 SER A C 1
ATOM 1684 O O . SER A 1 215 ? 14.860 -5.751 -26.530 1.00 85.19 215 SER A O 1
ATOM 1686 N N . THR A 1 216 ? 13.543 -4.187 -27.460 1.00 81.88 216 THR A N 1
ATOM 1687 C CA . THR A 1 216 ? 12.287 -4.925 -27.283 1.00 81.88 216 THR A CA 1
ATOM 1688 C C . THR A 1 216 ? 12.201 -6.087 -28.275 1.00 81.88 216 THR A C 1
ATOM 1690 O O . THR A 1 216 ? 11.851 -7.186 -27.859 1.00 81.88 216 THR A O 1
ATOM 1693 N N . LEU A 1 217 ? 12.619 -5.891 -29.533 1.00 81.56 217 LEU A N 1
ATOM 1694 C CA . LEU A 1 217 ? 12.699 -6.958 -30.537 1.00 81.56 217 LEU A CA 1
ATOM 1695 C C . LEU A 1 217 ? 13.619 -8.094 -30.075 1.00 81.56 217 LEU A C 1
ATOM 1697 O O . LEU A 1 217 ? 13.234 -9.256 -30.136 1.00 81.56 217 LEU A O 1
ATOM 1701 N N . PHE A 1 218 ? 14.799 -7.771 -29.536 1.00 83.62 218 PHE A N 1
ATOM 1702 C CA . PHE A 1 218 ? 15.705 -8.792 -28.997 1.00 83.62 218 PHE A CA 1
ATOM 1703 C C . PHE A 1 218 ? 15.102 -9.560 -27.816 1.00 83.62 218 PHE A C 1
ATOM 1705 O O . PHE A 1 218 ? 15.289 -10.768 -27.724 1.00 83.62 218 PHE A O 1
ATOM 1712 N N . ARG A 1 219 ? 14.335 -8.905 -26.934 1.00 79.06 219 ARG A N 1
ATOM 1713 C CA . ARG A 1 219 ? 13.621 -9.606 -25.851 1.00 79.06 219 ARG A CA 1
ATOM 1714 C C . ARG A 1 219 ? 12.570 -10.577 -26.387 1.00 79.06 219 ARG A C 1
ATOM 1716 O O . ARG A 1 219 ? 12.444 -11.668 -25.847 1.00 79.06 219 ARG A O 1
ATOM 1723 N N . LEU A 1 220 ? 11.854 -10.196 -27.445 1.00 78.56 220 LEU A N 1
ATOM 1724 C CA . LEU A 1 220 ? 10.870 -11.057 -28.109 1.00 78.56 220 LEU A CA 1
ATOM 1725 C C . LEU A 1 220 ? 11.538 -12.243 -28.818 1.00 78.56 220 LEU A C 1
ATOM 1727 O O . LEU A 1 220 ? 11.050 -13.363 -28.722 1.00 78.56 220 LEU A O 1
ATOM 1731 N N . LEU A 1 221 ? 12.686 -12.020 -29.464 1.00 78.81 221 LEU A N 1
ATOM 1732 C CA . LEU A 1 221 ? 13.487 -13.081 -30.083 1.00 78.81 221 LEU A CA 1
ATOM 1733 C C . LEU A 1 221 ? 14.016 -14.086 -29.051 1.00 78.81 221 LEU A C 1
ATOM 1735 O O . LEU A 1 221 ? 13.866 -15.283 -29.252 1.00 78.81 221 LEU A O 1
ATOM 1739 N N . MET A 1 222 ? 14.564 -13.621 -27.923 1.00 76.56 222 MET A N 1
ATOM 1740 C CA . MET A 1 222 ? 15.015 -14.506 -26.834 1.00 76.56 222 MET A CA 1
ATOM 1741 C C . MET A 1 222 ? 13.868 -15.326 -26.234 1.00 76.56 222 MET A C 1
ATOM 1743 O O . MET A 1 222 ? 14.067 -16.424 -25.729 1.00 76.56 222 MET A O 1
ATOM 1747 N N . ALA A 1 223 ? 12.651 -14.794 -26.283 1.00 72.19 223 AL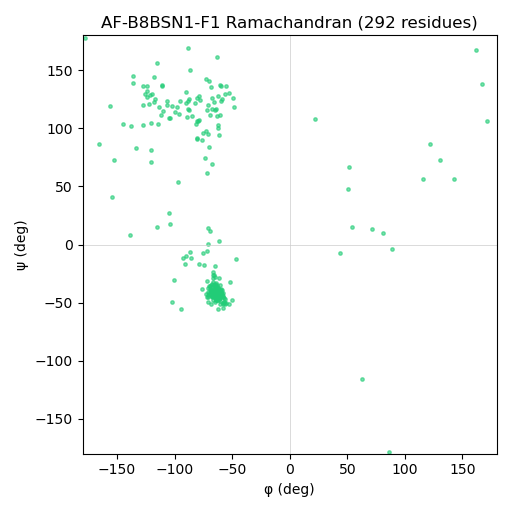A A N 1
ATOM 1748 C CA . ALA A 1 223 ? 11.475 -15.473 -25.774 1.00 72.19 223 ALA A CA 1
ATOM 1749 C C . ALA A 1 223 ? 10.924 -16.556 -26.725 1.00 72.19 223 ALA A C 1
ATOM 1751 O O . ALA A 1 223 ? 10.177 -17.430 -26.287 1.00 72.19 223 ALA A O 1
ATOM 1752 N N . CYS A 1 224 ? 11.325 -16.531 -28.001 1.00 70.44 224 CYS A N 1
ATOM 1753 C CA . CYS A 1 224 ? 10.929 -17.505 -29.021 1.00 70.44 224 CYS A CA 1
ATOM 1754 C C . CYS A 1 224 ? 11.481 -18.920 -28.771 1.00 70.44 224 CYS A C 1
ATOM 1756 O O . CYS A 1 224 ? 10.890 -19.890 -29.234 1.00 70.44 224 CYS A O 1
ATOM 1758 N N . GLU A 1 225 ? 12.585 -19.047 -28.025 1.00 61.56 225 GLU A N 1
ATOM 1759 C CA . GLU A 1 225 ? 13.268 -20.326 -27.786 1.00 61.56 225 GLU A CA 1
ATOM 1760 C C . GLU A 1 225 ? 12.443 -21.310 -26.960 1.00 61.56 225 GLU A C 1
ATOM 1762 O O . GLU A 1 225 ? 12.581 -22.514 -27.139 1.00 61.56 225 GLU A O 1
ATOM 1767 N N . SER A 1 226 ? 11.559 -20.821 -26.085 1.00 55.16 226 SER A N 1
ATOM 1768 C CA . SER A 1 226 ? 10.836 -21.720 -25.190 1.00 55.16 226 SER A CA 1
ATOM 1769 C C . SER A 1 226 ? 9.404 -22.008 -25.617 1.00 55.16 226 SER A C 1
ATOM 1771 O O . SER A 1 226 ? 9.081 -23.179 -25.618 1.00 55.16 226 SER A O 1
ATOM 1773 N N . ASN A 1 227 ? 8.532 -21.044 -25.956 1.00 57.94 227 ASN A N 1
ATOM 1774 C CA . ASN A 1 227 ? 7.065 -21.214 -26.171 1.00 57.94 227 ASN A CA 1
ATOM 1775 C C . ASN A 1 227 ? 6.282 -22.087 -25.137 1.00 57.94 227 ASN A C 1
ATOM 1777 O O . ASN A 1 227 ? 5.054 -22.113 -25.151 1.00 57.94 227 ASN A O 1
ATOM 1781 N N . GLU A 1 228 ? 6.959 -22.757 -24.207 1.00 52.31 228 GLU A N 1
ATOM 1782 C CA . GLU A 1 228 ? 6.490 -23.639 -23.143 1.00 52.31 228 GLU A CA 1
ATOM 1783 C C . GLU A 1 228 ? 6.232 -22.853 -21.854 1.00 52.31 228 GLU A C 1
ATOM 1785 O O . GLU A 1 228 ? 5.552 -23.334 -20.945 1.00 52.31 228 GLU A O 1
ATOM 1790 N N . ARG A 1 229 ? 6.776 -21.632 -21.753 1.00 55.12 229 ARG A N 1
ATOM 1791 C CA . ARG A 1 229 ? 6.577 -20.724 -20.622 1.00 55.12 229 ARG A CA 1
ATOM 1792 C C . ARG A 1 229 ? 6.024 -19.386 -21.113 1.00 55.12 229 ARG A C 1
ATOM 1794 O O . ARG A 1 229 ? 6.526 -18.862 -22.107 1.00 55.12 229 ARG A O 1
ATOM 1801 N N . PRO A 1 230 ? 5.016 -18.819 -20.423 1.00 54.28 230 PRO A N 1
ATOM 1802 C CA . PRO A 1 230 ? 4.552 -17.472 -20.711 1.00 54.28 230 PRO A CA 1
ATOM 1803 C C . PRO A 1 230 ? 5.714 -16.501 -20.520 1.00 54.28 230 PRO A C 1
ATOM 1805 O O . PRO A 1 230 ? 6.506 -16.617 -19.580 1.00 54.28 230 PRO A O 1
ATOM 1808 N N . ILE A 1 231 ? 5.832 -15.574 -21.455 1.00 59.41 231 ILE A N 1
ATOM 1809 C CA . ILE A 1 231 ? 6.944 -14.640 -21.516 1.00 59.41 231 ILE A CA 1
ATOM 1810 C C . ILE A 1 231 ? 6.677 -13.544 -20.496 1.00 59.41 231 ILE A C 1
ATOM 1812 O O . ILE A 1 231 ? 5.615 -12.923 -20.523 1.00 59.41 231 ILE A O 1
ATOM 1816 N N . ASP A 1 232 ? 7.653 -13.284 -19.628 1.00 56.59 232 ASP A N 1
ATOM 1817 C CA . ASP A 1 232 ? 7.631 -12.136 -18.721 1.00 56.59 232 ASP A CA 1
ATOM 1818 C C . ASP A 1 232 ? 7.906 -10.851 -19.522 1.00 56.59 232 ASP A C 1
ATOM 1820 O O . ASP A 1 232 ? 9.013 -10.305 -19.575 1.00 56.59 232 ASP A O 1
ATOM 1824 N N . LEU A 1 233 ? 6.891 -10.429 -20.274 1.00 63.78 233 LEU A N 1
ATOM 1825 C CA . LEU A 1 233 ? 6.844 -9.136 -20.929 1.00 63.78 233 LEU A CA 1
ATOM 1826 C C . LEU A 1 233 ? 6.419 -8.113 -19.888 1.00 63.78 233 LEU A C 1
ATOM 1828 O O . LEU A 1 233 ? 5.384 -8.244 -19.248 1.00 63.78 233 LEU A O 1
ATOM 1832 N N . HIS A 1 234 ? 7.220 -7.062 -19.746 1.00 59.78 234 HIS A N 1
ATOM 1833 C CA . HIS A 1 234 ? 6.849 -5.929 -18.911 1.00 59.78 234 HIS A CA 1
ATOM 1834 C C . HIS A 1 234 ? 5.489 -5.381 -19.365 1.00 59.78 234 HIS A C 1
ATOM 1836 O O . HIS A 1 234 ? 5.337 -5.117 -20.555 1.00 59.78 234 HIS A O 1
ATOM 1842 N N . ASP A 1 235 ? 4.598 -5.056 -18.421 1.00 60.78 235 ASP A N 1
ATOM 1843 C CA . ASP A 1 235 ? 3.237 -4.502 -18.615 1.00 60.78 235 ASP A CA 1
ATOM 1844 C C . ASP A 1 235 ? 3.109 -3.324 -19.604 1.00 60.78 235 ASP A C 1
ATOM 1846 O O . ASP A 1 235 ? 2.013 -2.928 -19.973 1.00 60.78 235 ASP A O 1
ATOM 1850 N N . SER A 1 236 ? 4.228 -2.718 -20.010 1.00 61.22 236 SER A N 1
ATOM 1851 C CA . SER A 1 236 ? 4.260 -1.615 -20.975 1.00 61.22 236 SER A CA 1
ATOM 1852 C C . SER A 1 236 ? 4.309 -2.082 -22.429 1.00 61.22 236 SER A C 1
ATOM 1854 O O . SER A 1 236 ? 4.301 -1.229 -23.311 1.00 61.22 236 SER A O 1
ATOM 1856 N N . ILE A 1 237 ? 4.450 -3.389 -22.676 1.00 63.75 237 ILE A N 1
ATOM 1857 C CA . ILE A 1 237 ? 4.535 -3.971 -24.013 1.00 63.75 237 ILE A CA 1
ATOM 1858 C C . ILE A 1 237 ? 3.203 -4.643 -24.327 1.00 63.75 237 ILE A C 1
ATOM 1860 O O . ILE A 1 237 ? 2.902 -5.697 -23.771 1.00 63.75 237 ILE A O 1
ATOM 1864 N N . GLU A 1 238 ? 2.426 -4.056 -25.229 1.00 66.94 238 GLU A N 1
ATOM 1865 C CA . GLU A 1 238 ? 1.184 -4.662 -25.701 1.00 66.94 238 GLU A CA 1
ATOM 1866 C C . GLU A 1 238 ? 1.473 -5.426 -26.993 1.00 66.94 238 GLU A C 1
ATOM 1868 O O . GLU A 1 238 ? 2.002 -4.873 -27.960 1.00 66.94 238 GLU A O 1
ATOM 1873 N N . LEU A 1 239 ? 1.157 -6.720 -27.000 1.00 68.19 239 LEU A N 1
ATOM 1874 C CA . LEU A 1 239 ? 1.205 -7.548 -28.199 1.00 68.19 239 LEU A CA 1
ATOM 1875 C C . LEU A 1 239 ? -0.144 -7.438 -28.905 1.00 68.19 239 LEU A C 1
ATOM 1877 O O . LEU A 1 239 ? -1.167 -7.854 -28.369 1.00 68.19 239 LEU A O 1
ATOM 1881 N N . ALA A 1 240 ? -0.140 -6.894 -30.116 1.00 58.50 240 ALA A N 1
ATOM 1882 C CA . ALA A 1 240 ? -1.305 -6.851 -30.987 1.00 58.50 240 ALA A CA 1
ATOM 1883 C C . ALA A 1 240 ? -1.230 -8.015 -31.984 1.00 58.50 240 ALA A C 1
ATOM 1885 O O . ALA A 1 240 ? -1.241 -7.817 -33.193 1.00 58.50 240 ALA A O 1
ATOM 1886 N N . THR A 1 241 ? -1.080 -9.251 -31.505 1.00 55.19 241 THR A N 1
ATOM 1887 C CA . THR A 1 241 ? -1.171 -10.412 -32.396 1.00 55.19 241 THR A CA 1
ATOM 1888 C C . THR A 1 241 ? -2.648 -10.765 -32.599 1.00 55.19 241 THR A C 1
ATOM 1890 O O . THR A 1 241 ? -3.357 -11.035 -31.626 1.00 55.19 241 THR A O 1
ATOM 1893 N N . PRO A 1 242 ? -3.174 -10.777 -33.837 1.00 43.38 242 PRO A N 1
ATOM 1894 C CA . PRO A 1 242 ? -4.517 -11.286 -34.072 1.00 43.38 242 PRO A CA 1
ATOM 1895 C C . PRO A 1 242 ? -4.542 -12.802 -33.815 1.00 43.38 242 PRO A C 1
ATOM 1897 O O . PRO A 1 242 ? -3.896 -13.584 -34.508 1.00 43.38 242 PRO A O 1
ATOM 1900 N N . ILE A 1 243 ? -5.321 -13.216 -32.812 1.00 41.91 243 ILE A N 1
ATOM 1901 C CA . ILE A 1 243 ? -5.512 -14.613 -32.364 1.00 41.91 243 ILE A CA 1
ATOM 1902 C C . ILE A 1 243 ? -6.321 -15.465 -33.372 1.00 41.91 243 ILE A C 1
ATOM 1904 O O . ILE A 1 243 ? -6.520 -16.663 -33.181 1.00 41.91 243 ILE A O 1
ATOM 1908 N N . HIS A 1 244 ? -6.748 -14.914 -34.508 1.00 34.09 244 HIS A N 1
ATOM 1909 C CA . HIS A 1 244 ? -7.490 -15.667 -35.517 1.00 34.09 244 HIS A CA 1
ATOM 1910 C C . HIS A 1 244 ? -6.665 -15.852 -36.788 1.00 34.09 244 HIS A C 1
ATOM 1912 O O . HIS A 1 244 ? -6.402 -14.885 -37.486 1.00 34.09 244 HIS A O 1
ATOM 1918 N N . HIS A 1 245 ? -6.273 -17.110 -37.038 1.00 32.03 245 HIS A N 1
ATOM 1919 C CA . HIS A 1 245 ? -5.960 -17.771 -38.324 1.00 32.03 245 HIS A CA 1
ATOM 1920 C C . HIS A 1 245 ? -4.776 -18.741 -38.192 1.00 32.03 245 HIS A C 1
ATOM 1922 O O . HIS A 1 245 ? -3.780 -18.636 -38.895 1.00 32.03 245 HIS A O 1
ATOM 1928 N N . TRP A 1 246 ? -4.868 -19.709 -37.275 1.00 40.78 246 TRP A N 1
ATOM 1929 C CA . TRP A 1 246 ? -3.858 -20.773 -37.134 1.00 40.78 246 TRP A CA 1
ATOM 1930 C C . TRP A 1 246 ? -4.346 -22.121 -37.689 1.00 40.78 246 TRP A C 1
ATOM 1932 O O . TRP A 1 246 ? -3.871 -23.183 -37.304 1.00 40.78 246 TRP A O 1
ATOM 1942 N N . HIS A 1 247 ? -5.263 -22.069 -38.657 1.00 29.61 247 HIS A N 1
ATOM 1943 C CA . HIS A 1 247 ? -5.605 -23.188 -39.533 1.00 29.61 247 HIS A CA 1
ATOM 1944 C C . HIS A 1 247 ? -5.346 -22.795 -40.990 1.00 29.61 247 HIS A C 1
ATOM 1946 O O . HIS A 1 247 ? -6.269 -22.590 -41.769 1.00 29.61 247 HIS A O 1
ATOM 1952 N N . LEU A 1 248 ? -4.073 -22.672 -41.354 1.00 37.09 248 LEU A N 1
ATOM 1953 C CA . LEU A 1 248 ? -3.633 -22.789 -42.743 1.00 37.09 248 LEU A CA 1
ATOM 1954 C C . LEU A 1 248 ? -2.631 -23.937 -42.789 1.00 37.09 248 LEU A C 1
ATOM 1956 O O . LEU A 1 248 ? -1.420 -23.766 -42.693 1.00 37.09 248 LEU A O 1
ATOM 1960 N N . SER A 1 249 ? -3.200 -25.135 -42.839 1.00 33.84 249 SER A N 1
ATOM 1961 C CA . SER A 1 249 ? -2.546 -26.349 -43.301 1.00 33.84 249 SER A CA 1
ATOM 1962 C C . SER A 1 249 ? -1.940 -26.136 -44.695 1.00 33.84 249 SER A C 1
ATOM 1964 O O . SER A 1 249 ? -2.628 -25.670 -45.599 1.00 33.84 249 SER A O 1
ATOM 1966 N N . ASP A 1 250 ? -0.669 -26.505 -44.845 1.00 35.16 250 ASP A N 1
ATOM 1967 C CA . ASP A 1 250 ? -0.054 -27.133 -46.025 1.00 35.16 250 ASP A CA 1
ATOM 1968 C C . ASP A 1 250 ? -0.149 -26.508 -47.428 1.00 35.16 250 ASP A C 1
ATOM 1970 O O . ASP A 1 250 ? 0.241 -27.155 -48.399 1.00 35.16 250 ASP A O 1
ATOM 1974 N N . SER A 1 251 ? -0.528 -25.241 -47.600 1.00 35.12 251 SER A N 1
ATOM 1975 C CA . SER A 1 251 ? -0.374 -24.604 -48.920 1.00 35.12 251 SER A CA 1
ATOM 1976 C C . SER A 1 251 ? -0.194 -23.089 -48.86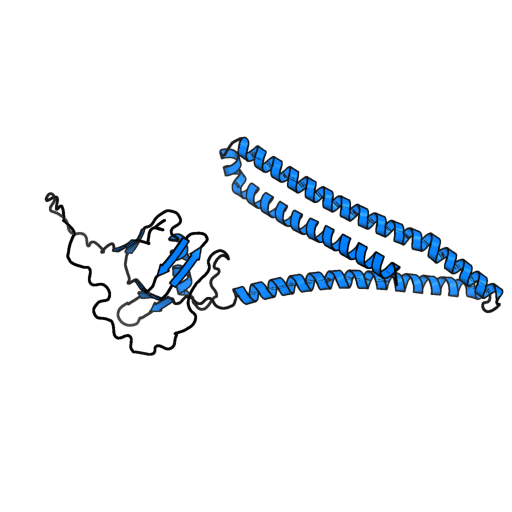3 1.00 35.12 251 SER A C 1
ATOM 1978 O O . SER A 1 251 ? -1.074 -22.328 -49.262 1.00 35.12 251 SER A O 1
ATOM 1980 N N . LEU A 1 252 ? 0.978 -22.629 -48.422 1.00 33.03 252 LEU A N 1
ATOM 1981 C CA . LEU A 1 252 ? 1.462 -21.302 -48.803 1.00 33.03 252 LEU A CA 1
ATOM 1982 C C . LEU A 1 252 ? 2.067 -21.410 -50.204 1.00 33.03 252 LEU A C 1
ATOM 1984 O O . LEU A 1 252 ? 3.241 -21.728 -50.385 1.00 33.03 252 LEU A O 1
ATOM 1988 N N . ILE A 1 253 ? 1.226 -21.172 -51.210 1.00 32.72 253 ILE A N 1
ATOM 1989 C CA . ILE A 1 253 ? 1.692 -20.800 -52.542 1.00 32.72 253 ILE A CA 1
ATOM 1990 C C . ILE A 1 253 ? 2.419 -19.467 -52.358 1.00 32.72 253 ILE A C 1
ATOM 1992 O O . ILE A 1 253 ? 1.783 -18.434 -52.163 1.00 32.72 253 ILE A O 1
ATOM 1996 N N . LEU A 1 254 ? 3.752 -19.516 -52.364 1.00 34.75 254 LEU A N 1
ATOM 1997 C CA . LEU A 1 254 ? 4.620 -18.346 -52.463 1.00 34.75 254 LEU A CA 1
ATOM 1998 C C . LEU A 1 254 ? 4.119 -17.466 -53.622 1.00 34.75 254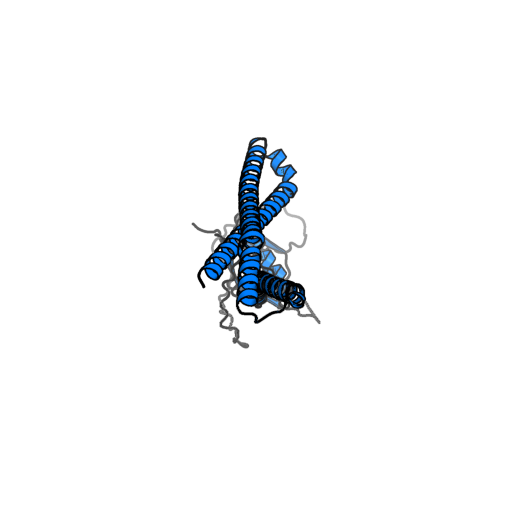 LEU A C 1
ATOM 2000 O O . LEU A 1 254 ? 4.135 -17.928 -54.771 1.00 34.75 254 LEU A O 1
ATOM 2004 N N . PRO A 1 255 ? 3.700 -16.211 -53.385 1.00 29.89 255 PRO A N 1
ATOM 2005 C CA . PRO A 1 255 ? 3.679 -15.234 -54.457 1.00 29.89 255 PRO A CA 1
ATOM 2006 C C . PRO A 1 255 ? 5.120 -15.137 -54.962 1.00 29.89 255 PRO A C 1
ATOM 2008 O O . PRO A 1 255 ? 6.035 -14.895 -54.177 1.00 29.89 255 PRO A O 1
ATOM 2011 N N . LYS A 1 256 ? 5.346 -15.339 -56.264 1.00 37.28 256 LYS A N 1
ATOM 2012 C CA . LYS A 1 256 ? 6.683 -15.272 -56.889 1.00 37.28 256 LYS A CA 1
ATOM 2013 C C . LYS A 1 256 ? 7.364 -13.892 -56.779 1.00 37.28 256 LYS A C 1
ATOM 2015 O O . LYS A 1 256 ? 8.487 -13.750 -57.255 1.00 37.28 256 LYS A O 1
ATOM 2020 N N . ASP A 1 257 ? 6.725 -12.940 -56.101 1.00 34.78 257 ASP A N 1
ATOM 2021 C CA . ASP A 1 257 ? 7.153 -11.554 -55.926 1.00 34.78 257 ASP A CA 1
ATOM 2022 C C . ASP A 1 257 ? 7.480 -11.187 -54.464 1.00 34.78 257 ASP A C 1
ATOM 2024 O O . ASP A 1 257 ? 7.625 -10.010 -54.140 1.00 34.78 257 ASP A O 1
ATOM 2028 N N . SER A 1 258 ? 7.649 -12.161 -53.557 1.00 32.56 258 SER A N 1
ATOM 2029 C CA . SER A 1 258 ? 8.220 -11.877 -52.233 1.00 32.56 258 SER A CA 1
ATOM 2030 C C . SER A 1 258 ? 9.718 -11.562 -52.358 1.00 32.56 258 SER A C 1
ATOM 2032 O O . SER A 1 258 ? 10.554 -12.463 -52.404 1.00 32.56 258 SER A O 1
ATOM 2034 N N . CYS A 1 259 ? 10.023 -10.266 -52.438 1.00 36.97 259 CYS A N 1
ATOM 2035 C CA . CYS A 1 259 ? 11.343 -9.646 -52.311 1.00 36.97 259 CYS A CA 1
ATOM 2036 C C . CYS A 1 259 ? 12.443 -10.239 -53.205 1.00 36.97 259 CYS A C 1
ATOM 2038 O O . CYS A 1 259 ? 13.457 -10.744 -52.725 1.00 36.97 259 CYS A O 1
ATOM 2040 N N . LYS A 1 260 ? 12.298 -10.073 -54.524 1.00 33.12 260 LYS A N 1
ATOM 2041 C CA . LYS A 1 260 ? 13.484 -9.800 -55.343 1.00 33.12 260 LYS A CA 1
ATOM 2042 C C . LYS A 1 260 ? 13.840 -8.330 -55.153 1.00 33.12 260 LYS A C 1
ATOM 2044 O O . LYS A 1 260 ? 12.989 -7.464 -55.337 1.00 33.12 260 LYS A O 1
ATOM 2049 N N . VAL A 1 261 ? 15.076 -8.078 -54.738 1.00 37.72 261 VAL A N 1
ATOM 2050 C CA . VAL A 1 261 ? 15.688 -6.745 -54.717 1.00 37.72 261 VAL A CA 1
ATOM 2051 C C . VAL A 1 261 ? 15.451 -6.094 -56.092 1.00 37.72 261 VAL A C 1
ATOM 2053 O O . VAL A 1 261 ? 15.747 -6.745 -57.095 1.00 37.72 261 VAL A O 1
ATOM 2056 N N . PRO A 1 262 ? 14.870 -4.884 -56.190 1.00 33.53 262 PRO A N 1
ATOM 2057 C CA . PRO A 1 262 ? 14.760 -4.199 -57.471 1.00 33.53 262 PRO A CA 1
ATOM 2058 C C . PRO A 1 262 ? 16.156 -3.734 -57.902 1.00 33.53 262 PRO A C 1
ATOM 2060 O O . PRO A 1 262 ? 16.789 -2.956 -57.195 1.00 33.53 262 PRO A O 1
ATOM 2063 N N . ASP A 1 263 ? 16.612 -4.206 -59.061 1.00 36.44 263 ASP A N 1
ATOM 2064 C CA . ASP A 1 263 ? 17.907 -3.896 -59.691 1.00 36.44 263 ASP A CA 1
ATOM 2065 C C . ASP A 1 263 ? 18.028 -2.458 -60.251 1.00 36.44 263 ASP A C 1
ATOM 2067 O O . ASP A 1 263 ? 18.965 -2.166 -60.988 1.00 36.44 263 ASP A O 1
ATOM 2071 N N . ASP A 1 264 ? 17.143 -1.522 -59.898 1.00 35.12 264 ASP A N 1
ATOM 2072 C CA . ASP A 1 264 ? 17.214 -0.145 -60.403 1.00 35.12 264 ASP A CA 1
ATOM 2073 C C . ASP A 1 264 ? 17.517 0.853 -59.280 1.00 35.12 264 ASP A C 1
ATOM 2075 O O . ASP A 1 264 ? 16.645 1.241 -58.501 1.00 35.12 264 ASP A O 1
ATOM 2079 N N . GLY A 1 265 ? 18.772 1.314 -59.248 1.00 34.81 265 GLY A N 1
ATOM 2080 C CA . GLY A 1 265 ? 19.155 2.556 -58.575 1.00 34.81 265 GLY A CA 1
ATOM 2081 C C . GLY A 1 265 ? 20.094 2.419 -57.379 1.00 34.81 265 GLY A C 1
ATOM 2082 O O . GLY A 1 265 ? 19.798 2.935 -56.305 1.00 34.81 265 GLY A O 1
ATOM 2083 N N . CYS A 1 266 ? 21.261 1.800 -57.552 1.00 28.25 266 CYS A N 1
ATOM 2084 C CA . CYS A 1 266 ? 22.425 2.088 -56.711 1.00 28.25 266 CYS A CA 1
ATOM 2085 C C . CYS A 1 266 ? 23.615 2.423 -57.612 1.00 28.25 266 CYS A C 1
ATOM 2087 O O . CYS A 1 266 ? 24.219 1.542 -58.219 1.00 28.25 266 CYS A O 1
ATOM 2089 N N . GLU A 1 267 ? 23.940 3.714 -57.718 1.00 27.95 267 GLU A N 1
ATOM 2090 C CA . GLU A 1 267 ? 25.224 4.145 -58.263 1.00 27.95 267 GLU A CA 1
ATOM 2091 C C . GLU A 1 267 ? 26.335 3.637 -57.339 1.00 27.95 267 GLU A C 1
ATOM 2093 O O . GLU A 1 267 ? 26.487 4.076 -56.198 1.00 27.95 267 GLU A O 1
ATOM 2098 N N . VAL A 1 268 ? 27.108 2.678 -57.841 1.00 29.02 268 VAL A N 1
ATOM 2099 C CA . VAL A 1 268 ? 28.336 2.219 -57.204 1.00 29.02 268 VAL A CA 1
ATOM 2100 C C . VAL A 1 268 ? 29.433 3.217 -57.563 1.00 29.02 268 VAL A C 1
ATOM 2102 O O . VAL A 1 268 ? 29.932 3.226 -58.687 1.00 29.02 268 VAL A O 1
ATOM 2105 N N . ILE A 1 269 ? 29.847 4.049 -56.608 1.00 30.83 269 ILE A N 1
ATOM 2106 C CA . ILE A 1 269 ? 31.150 4.713 -56.699 1.00 30.83 269 ILE A CA 1
ATOM 2107 C C . ILE A 1 269 ? 32.197 3.649 -56.352 1.00 30.83 269 ILE A C 1
ATOM 2109 O O . ILE A 1 269 ? 32.453 3.370 -55.182 1.00 30.83 269 ILE A O 1
ATOM 2113 N N . VAL A 1 270 ? 32.762 3.011 -57.380 1.00 34.53 270 VAL A N 1
ATOM 2114 C CA . VAL A 1 270 ? 33.923 2.124 -57.240 1.00 34.53 270 VAL A CA 1
ATOM 2115 C C . VAL A 1 270 ? 35.170 3.001 -57.155 1.00 34.53 270 VAL A C 1
ATOM 2117 O O . VAL A 1 270 ? 35.612 3.563 -58.155 1.00 34.53 270 VAL A O 1
ATOM 2120 N N . ASP A 1 271 ? 35.750 3.119 -55.963 1.00 31.31 271 ASP A N 1
ATOM 2121 C CA . ASP A 1 271 ? 37.101 3.655 -55.801 1.00 31.31 271 ASP A CA 1
ATOM 2122 C C . ASP A 1 271 ? 38.098 2.524 -56.120 1.00 31.31 271 ASP A C 1
ATOM 2124 O O . ASP A 1 271 ? 38.444 1.688 -55.280 1.00 31.31 271 ASP A O 1
ATOM 2128 N N . GLU A 1 272 ? 38.499 2.426 -57.390 1.00 35.25 272 GLU A N 1
ATOM 2129 C CA . GLU A 1 272 ? 39.499 1.465 -57.859 1.00 35.25 272 GLU A CA 1
ATOM 2130 C C . GLU A 1 272 ? 40.888 1.840 -57.331 1.00 35.25 272 GLU A C 1
ATOM 2132 O O . GLU A 1 272 ? 41.694 2.477 -58.015 1.00 35.25 272 GLU A O 1
ATOM 2137 N N . ARG A 1 273 ? 41.198 1.421 -56.101 1.00 34.62 273 ARG A N 1
ATOM 2138 C CA . ARG A 1 273 ? 42.580 1.231 -55.643 1.00 34.62 273 ARG A CA 1
ATOM 2139 C C . ARG A 1 273 ? 42.636 0.419 -54.348 1.00 34.62 273 ARG A C 1
ATOM 2141 O O . ARG A 1 273 ? 42.741 0.980 -53.262 1.00 34.62 273 ARG A O 1
ATOM 2148 N N . LYS A 1 274 ? 42.659 -0.912 -54.490 1.00 33.09 274 LYS A N 1
ATOM 2149 C CA . LYS A 1 274 ? 43.623 -1.840 -53.853 1.00 33.09 274 LYS A CA 1
ATOM 2150 C C . LYS A 1 274 ? 43.203 -3.293 -54.089 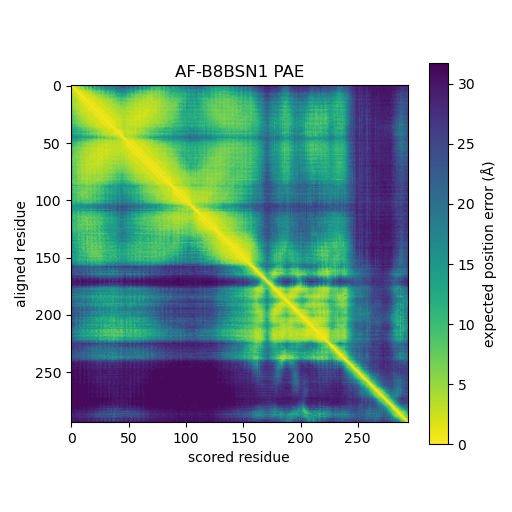1.00 33.09 274 LYS A C 1
ATOM 2152 O O . LYS A 1 274 ? 42.280 -3.806 -53.473 1.00 33.09 274 LYS A O 1
ATOM 2157 N N . LEU A 1 275 ? 43.941 -3.948 -54.981 1.00 33.75 275 LEU A N 1
ATOM 2158 C CA . LEU A 1 275 ? 44.023 -5.401 -55.079 1.00 33.75 275 LEU A CA 1
ATOM 2159 C C . LEU A 1 275 ? 44.744 -5.958 -53.838 1.00 33.75 275 LEU A C 1
ATOM 2161 O O . LEU A 1 275 ? 45.824 -5.469 -53.502 1.00 33.75 275 LEU A O 1
ATOM 2165 N N . GLY A 1 276 ? 44.208 -7.037 -53.261 1.00 27.30 276 GLY A N 1
ATOM 2166 C CA . GLY A 1 276 ? 45.002 -8.057 -52.565 1.00 27.30 276 GLY A CA 1
ATOM 2167 C C . GLY A 1 276 ? 44.656 -8.310 -51.097 1.00 27.30 276 GLY A C 1
ATOM 2168 O O . GLY A 1 276 ? 45.306 -7.761 -50.217 1.00 27.30 276 GLY A O 1
ATOM 2169 N N . ASN A 1 277 ? 43.691 -9.192 -50.827 1.00 29.17 277 ASN A N 1
ATOM 2170 C CA . ASN A 1 277 ? 43.911 -10.535 -50.261 1.00 29.17 277 ASN A CA 1
ATOM 2171 C C . ASN A 1 277 ? 42.583 -11.138 -49.788 1.00 29.17 277 ASN A C 1
ATOM 2173 O O . ASN A 1 277 ? 41.742 -10.458 -49.215 1.00 29.17 277 ASN A O 1
ATOM 2177 N N . ALA A 1 278 ? 42.416 -12.427 -50.070 1.00 38.41 278 ALA A N 1
ATOM 2178 C CA . ALA A 1 278 ? 41.230 -13.207 -49.768 1.00 38.41 278 ALA A CA 1
ATOM 2179 C C . ALA A 1 278 ? 41.100 -13.488 -48.263 1.00 38.41 278 ALA A C 1
ATOM 2181 O O . ALA A 1 278 ? 41.892 -14.245 -47.706 1.00 38.41 278 ALA A O 1
ATOM 2182 N N . GLU A 1 279 ? 40.047 -12.955 -47.652 1.00 30.41 279 GLU A N 1
ATOM 2183 C CA . GLU A 1 279 ? 39.374 -13.551 -46.501 1.00 30.41 279 GLU A CA 1
ATOM 2184 C C . GLU A 1 279 ? 37.882 -13.630 -46.840 1.00 30.41 279 GLU A C 1
ATOM 2186 O O . GLU A 1 279 ? 37.320 -12.737 -47.467 1.00 30.41 279 GLU A O 1
ATOM 2191 N N . SER A 1 280 ? 37.261 -14.760 -46.516 1.00 37.03 280 SER A N 1
ATOM 2192 C CA . SER A 1 280 ? 35.854 -15.050 -46.782 1.00 37.03 280 SER A CA 1
ATOM 2193 C C . SER A 1 280 ? 34.947 -14.072 -46.032 1.00 37.03 280 SER A C 1
ATOM 2195 O O . SER A 1 280 ? 34.703 -14.243 -44.836 1.00 37.03 280 SER A O 1
ATOM 2197 N N . GLU A 1 281 ? 34.449 -13.057 -46.732 1.00 32.28 281 GLU A N 1
ATOM 2198 C CA . GLU A 1 281 ? 33.468 -12.113 -46.206 1.00 32.28 281 GLU A CA 1
ATOM 2199 C C . GLU A 1 281 ? 32.120 -12.824 -46.020 1.00 32.28 281 GLU A C 1
ATOM 2201 O O . GLU A 1 281 ? 31.463 -13.243 -46.974 1.00 32.28 281 GLU A O 1
ATOM 2206 N N . ILE A 1 282 ? 31.713 -12.996 -44.762 1.00 36.53 282 ILE A N 1
ATOM 2207 C CA . ILE A 1 282 ? 30.345 -13.384 -44.414 1.00 36.53 282 ILE A CA 1
ATOM 2208 C C . ILE A 1 282 ? 29.448 -12.195 -44.797 1.00 36.53 282 ILE A C 1
ATOM 2210 O O . ILE A 1 282 ? 29.728 -11.082 -44.343 1.00 36.53 282 ILE A O 1
ATOM 2214 N N . PRO A 1 283 ? 28.387 -12.381 -45.604 1.00 35.38 283 PRO A N 1
ATOM 2215 C CA . PRO A 1 283 ? 27.536 -11.275 -46.020 1.00 35.38 283 PRO A CA 1
ATOM 2216 C C . PRO A 1 283 ? 26.835 -10.667 -44.800 1.00 35.38 283 PRO A C 1
ATOM 2218 O O . PRO A 1 283 ? 26.046 -11.324 -44.121 1.00 35.38 283 PRO A O 1
ATOM 2221 N N . VAL A 1 284 ? 27.141 -9.402 -44.509 1.00 34.59 284 VAL A N 1
ATOM 2222 C CA . VAL A 1 284 ? 26.472 -8.623 -43.463 1.00 34.59 284 VAL A CA 1
ATOM 2223 C C . VAL A 1 284 ? 25.170 -8.081 -44.042 1.00 34.59 284 VAL A C 1
ATOM 2225 O O . VAL A 1 284 ? 25.170 -7.117 -44.803 1.00 34.59 284 VAL A O 1
ATOM 2228 N N . THR A 1 285 ? 24.047 -8.691 -43.677 1.00 46.09 285 THR A N 1
ATOM 2229 C CA . THR A 1 285 ? 22.711 -8.178 -44.009 1.00 46.09 285 THR A CA 1
ATOM 2230 C C . THR A 1 285 ? 22.212 -7.244 -42.907 1.00 46.09 285 THR A C 1
ATOM 2232 O O . THR A 1 285 ? 22.113 -7.633 -41.737 1.00 46.09 285 THR A O 1
ATOM 2235 N N . SER A 1 286 ? 21.902 -5.997 -43.267 1.00 36.28 286 SER A N 1
ATOM 2236 C CA . SER A 1 286 ? 21.316 -5.004 -42.366 1.00 36.28 286 SER A CA 1
ATOM 2237 C C . SER A 1 286 ? 19.787 -5.070 -42.402 1.00 36.28 286 SER A C 1
ATOM 2239 O O . SER A 1 286 ? 19.168 -5.079 -43.462 1.00 36.28 286 SER A O 1
ATOM 2241 N N . ILE A 1 287 ? 19.169 -5.110 -41.223 1.00 48.88 287 ILE A N 1
ATOM 2242 C CA . ILE A 1 287 ? 17.723 -4.966 -41.047 1.00 48.88 287 ILE A CA 1
ATOM 2243 C C . ILE A 1 287 ? 17.486 -3.554 -40.521 1.00 48.88 287 ILE A C 1
ATOM 2245 O O . ILE A 1 287 ? 17.824 -3.234 -39.375 1.00 48.88 287 ILE A O 1
ATOM 2249 N N . THR A 1 288 ? 16.922 -2.705 -41.374 1.00 41.56 288 THR A N 1
ATOM 2250 C CA . THR A 1 288 ? 16.569 -1.329 -41.027 1.00 41.56 288 THR A CA 1
ATOM 2251 C C . THR A 1 288 ? 15.171 -1.320 -40.426 1.00 41.56 288 THR A C 1
ATOM 2253 O O . THR A 1 288 ? 14.198 -1.658 -41.096 1.00 41.56 288 THR A O 1
ATOM 2256 N N . MET A 1 289 ? 15.056 -0.950 -39.151 1.00 43.56 289 MET A N 1
ATOM 2257 C CA . MET A 1 289 ? 13.745 -0.735 -38.534 1.00 43.56 289 MET A CA 1
ATOM 2258 C C . MET A 1 289 ? 13.140 0.566 -39.074 1.00 43.56 289 MET A C 1
ATOM 2260 O O . MET A 1 289 ? 13.892 1.535 -39.233 1.00 43.56 289 MET A O 1
ATOM 2264 N N . PRO A 1 290 ? 11.815 0.632 -39.301 1.00 44.53 290 PRO A N 1
ATOM 2265 C CA . PRO A 1 290 ? 11.175 1.876 -39.701 1.00 44.53 290 PRO A CA 1
ATOM 2266 C C . PRO A 1 290 ? 11.482 2.961 -38.666 1.00 44.53 290 PRO A C 1
ATOM 2268 O O . PRO A 1 290 ? 11.342 2.755 -37.452 1.00 44.53 290 PRO A O 1
ATOM 2271 N N . SER A 1 291 ? 11.953 4.114 -39.144 1.00 36.16 291 SER A N 1
ATOM 2272 C CA . SER A 1 291 ? 11.891 5.334 -38.355 1.00 36.16 291 SER A CA 1
ATOM 2273 C C . SER A 1 291 ? 10.423 5.614 -38.078 1.00 36.16 291 SER A C 1
ATOM 2275 O O . SER A 1 291 ? 9.574 5.450 -38.948 1.00 36.16 291 SER A O 1
ATOM 2277 N N . SER A 1 292 ? 10.115 6.000 -36.846 1.00 34.09 292 SER A N 1
ATOM 2278 C CA . SER A 1 292 ? 8.844 6.640 -36.548 1.00 34.09 292 SER A CA 1
ATOM 2279 C C . SER A 1 292 ? 8.793 7.936 -37.353 1.00 34.09 292 SER A C 1
ATOM 2281 O O . SER A 1 292 ? 9.358 8.943 -36.918 1.00 34.09 292 SER A O 1
ATOM 2283 N N . ASP A 1 293 ? 8.197 7.876 -38.538 1.00 28.12 293 ASP A N 1
ATOM 2284 C CA . ASP A 1 293 ? 7.800 9.060 -39.280 1.00 28.12 293 ASP A CA 1
ATOM 2285 C C . ASP A 1 293 ? 6.714 9.750 -38.450 1.00 28.12 293 ASP A C 1
ATOM 2287 O O . ASP A 1 293 ? 5.666 9.174 -38.142 1.00 28.12 293 ASP A O 1
ATOM 2291 N N . VAL A 1 294 ? 7.057 10.953 -37.996 1.00 34.22 294 VAL A N 1
ATOM 2292 C CA . VAL A 1 294 ? 6.120 11.963 -37.501 1.00 34.22 294 VAL A CA 1
ATOM 2293 C C . VAL A 1 294 ? 5.606 12.731 -38.705 1.00 34.22 294 VAL A C 1
ATOM 2295 O O . VAL A 1 294 ? 6.458 13.108 -39.541 1.00 34.22 294 VAL A O 1
#

Sequence (294 aa):
MLKGRIVASVTDKVEEIQKDAQDLKSIRQKVESFDLKNAELLQRSGAGATKYTQRRWEELTIEHQAMVAASDLLKRTRGFFMWLQRNFVFVVLIDCALAKLLAEGSIVIAELFVFTRAIEDVVDLLLIRSRSESELATLLTQVDKLKVLVSVWSKSKEPNVLPCRIAEQDEAGKVNRIVLSNLQYSRGTAQVSVEHLVLEPGIYAVTGANGSGKSTLFRLLMACESNERPIDLHDSIELATPIHHWHLSDSLILPKDSCKVPDDGCEVIVDERKLGNAESEIPVTSITMPSSDV

Radius of gyration: 36.46 Å; Cα contacts (8 Å, |Δi|>4): 199; chains: 1; bounding box: 84×56×109 Å

Organism: Thalassiosira pseudonana (NCBI:txid35128)

Mean predicted aligned error: 17.0 Å

Secondary structure (DSSP, 8-state):
-HHHHHHHHHHHHHHHHHHHHHHHHHHHHHHHHHHHHTHHHHHHT-HHHHHHHHHHHHHHHHHHHHHHHHHHHHHHHHHHHHHHIIIIIIHHHHHHHHHHHHHTT-S-GGGHHHHHHHHHHHHHHHHHHHHHHHHHHHHHHHHHHHHHHHHHHHHHHS----SEEEE---SSS---EEEEEEEEEEETTEEEEEEEEEE-SS-EEEE--TTSSHHHHHHHHHHTTTSSS-----TTEEE----------S-----TTS-PPP-S--------------------EEEEPPP---

Foldseek 3Di:
DVVVVVVVVLLVVLVVLVVVLVVLVVVLVVLVVVCVVCVVVLVVVDDVSVVVSVVVNVVSVVVSVVSVVVSVVSVVVVVVVVVCCVPPPQVVVLVVVLVVCVVVVVDDPVCSVVSSVVSVVVVVVVVVVVVVVSVVVVVVVVVVVVVVVVVVVVVLQPAPQFQWDQDDDDDPDDWRKIWHAFWWKDADPATATDHIDIDTPAAEAEDADVPNCPVVVVLVVVVRVCSVGRRPDDPRMDTPRPPPDPPPPDDPPPPPPPDDDPPPDDDDPDPPDDDDDDDDDGDYHYDYTDYPDD

InterPro domains:
  IPR027417 P-loop containing nucleoside triphosphate hydrolase [G3DSA:3.40.50.300] (166-285)
  IPR027417 P-loop containing nucleoside triphosphate hydrolase [SSF52540] (183-225)